Protein AF-A0A3Q8SPY2-F1 (afdb_monomer)

InterPro domains:
  IPR044929 DNA/RNA non-specific endonuclease superfamily [G3DSA:3.40.570.10] (6-233)

Mean predicted aligned error: 10.59 Å

Organism: Lactobacillus helveticus (NCBI:txid1587)

Radius of gyration: 17.64 Å; Cα contacts (8 Å, |Δi|>4): 405; chains: 1; bounding box: 48×48×49 Å

Nearest PDB structures (foldseek):
  2xgr-assembly1_A  TM=5.195E-01  e=1.404E-02  Streptococcus pyogenes serotype M1
  2xh3-assembly2_B  TM=5.488E-01  e=2.689E-02  Streptococcus pyogenes serotype M1
  5fgw-assembly4_D  TM=4.042E-01  e=4.063E-03  Streptococcus pyogenes

Solvent-accessible surface area (backbone atoms only — not comparable to full-atom values): 13802 Å² total; per-residue (Å²): 134,83,76,54,73,68,56,52,23,62,75,36,72,50,94,57,71,89,40,26,70,79,59,73,80,52,47,73,44,77,36,78,63,36,62,29,31,40,49,55,74,94,59,85,86,64,86,72,83,78,70,84,54,51,47,31,33,37,29,32,41,52,78,92,55,72,86,50,70,80,82,85,69,88,54,94,81,63,45,33,85,25,49,53,58,52,51,59,51,56,50,21,59,39,34,78,66,33,78,98,44,63,95,51,68,90,47,71,69,77,60,67,70,56,52,41,51,48,58,71,42,85,86,58,102,61,91,62,33,58,47,80,23,21,54,52,27,44,28,62,42,58,77,60,79,101,44,39,39,55,13,51,44,40,59,51,48,47,55,47,49,55,31,57,72,44,48,83,63,84,55,73,55,30,34,42,37,37,22,27,54,38,51,38,76,87,46,100,49,58,43,22,40,37,42,36,36,36,76,43,54,61,82,86,57,62,85,77,66,89,58,73,91,80,65,96,69,101,65,93,59,80,62,45,44,36,36,37,34,44,43,80,134

Foldseek 3Di:
DQDDPVVVCVLLVHDDPVQQPVPVVFRWDADQQASWTFTDDPDPPDPPCPFDQWWKAKFAQQPPFDAFDDDDDDDPPQWDFAFLQDRRRLSRGQGTDDPVVPVCPPPRDDDPVVCCVARPNDPDPDRHRTDIFGCQQRDQWDDDDSHIHGHDVQVVVQQSVVNNVCNPVPFQKIKTKMKHFGDRNVDPDGSWIWIFIAIDGDVVPPSPPPPPVDDDDDGDDPGGTITRTRDDD

Secondary structure (DSSP, 8-state):
-PPPHHHHHHHHT-S-GGG-TTGGGSEEEEETTTTEEEEE-SSTT------SSEEEEEE---TT-----------SSSEEEEESS-HHHHTTEEEE--GGGGGGTT-S---HHHHIIIII---SSS--SEEEEEHHHHSS--EETTEE---HHHHHHHHHHHHHHTTTTT---EEEEEEEEEE-TTSS-EEEEEEEEEEES-TTS-TT----TT-------SSEEEEEE----

pLDDT: mean 71.66, std 16.61, range [33.72, 93.75]

Structure (mmCIF, N/CA/C/O backbone):
data_AF-A0A3Q8SPY2-F1
#
_entry.id   AF-A0A3Q8SPY2-F1
#
loop_
_atom_site.group_PDB
_atom_site.id
_atom_site.type_symbol
_atom_site.label_atom_id
_atom_site.label_alt_id
_atom_site.label_comp_id
_atom_site.label_asym_id
_atom_site.label_entity_id
_atom_site.label_seq_id
_atom_site.pdbx_PDB_ins_code
_atom_site.Cartn_x
_atom_site.Cartn_y
_atom_site.Cartn_z
_atom_site.occupancy
_atom_site.B_iso_or_equiv
_atom_site.auth_seq_id
_atom_site.auth_comp_id
_atom_site.auth_asym_id
_atom_site.auth_atom_id
_atom_site.pdbx_PDB_model_num
ATOM 1 N N . MET A 1 1 ? -4.325 14.260 -19.915 1.00 45.62 1 MET A N 1
ATOM 2 C CA . MET A 1 1 ? -3.763 13.398 -20.972 1.00 45.62 1 MET A CA 1
ATOM 3 C C . MET A 1 1 ? -3.565 12.010 -20.383 1.00 45.62 1 MET A C 1
ATOM 5 O O . MET A 1 1 ? -3.170 11.923 -19.225 1.00 45.62 1 MET A O 1
ATOM 9 N N . SER A 1 2 ? -3.949 10.958 -21.104 1.00 62.38 2 SER A N 1
ATOM 10 C CA . SER A 1 2 ? -3.601 9.573 -20.764 1.00 62.38 2 SER A CA 1
ATOM 11 C C . SER A 1 2 ? -2.148 9.325 -21.159 1.00 62.38 2 SER A C 1
ATOM 13 O O . SER A 1 2 ? -1.745 9.772 -22.228 1.00 62.38 2 SER A O 1
ATOM 15 N N . LEU A 1 3 ? -1.378 8.651 -20.307 1.00 70.38 3 LEU A N 1
ATOM 16 C CA . LEU A 1 3 ? 0.003 8.276 -20.621 1.00 70.38 3 LEU A CA 1
ATOM 17 C C . LEU A 1 3 ? 0.019 7.254 -21.756 1.00 70.38 3 LEU A C 1
ATOM 19 O O . LEU A 1 3 ? -0.870 6.401 -21.834 1.00 70.38 3 LEU A O 1
ATOM 23 N N . SER A 1 4 ? 1.045 7.320 -22.592 1.00 82.31 4 SER A N 1
ATOM 24 C CA . SER A 1 4 ? 1.396 6.235 -23.501 1.00 82.31 4 SER A CA 1
ATOM 25 C C . SER A 1 4 ? 1.863 5.003 -22.718 1.00 82.31 4 SER A C 1
ATOM 27 O O . SER A 1 4 ? 2.327 5.098 -21.580 1.00 82.31 4 SER A O 1
ATOM 29 N N . GLU A 1 5 ? 1.775 3.821 -23.330 1.00 81.06 5 GLU A N 1
ATOM 30 C CA . GLU A 1 5 ? 2.278 2.588 -22.712 1.00 81.06 5 GLU A CA 1
ATOM 31 C C . GLU A 1 5 ? 3.789 2.661 -22.427 1.00 81.06 5 GLU A C 1
ATOM 33 O O . GLU A 1 5 ? 4.247 2.137 -21.414 1.00 81.06 5 GLU A O 1
ATOM 38 N N . ALA A 1 6 ? 4.554 3.348 -23.284 1.00 84.62 6 ALA A N 1
ATOM 39 C CA . ALA A 1 6 ? 5.987 3.562 -23.096 1.00 84.62 6 ALA A CA 1
ATOM 40 C C . ALA A 1 6 ? 6.282 4.381 -21.829 1.00 84.62 6 ALA A C 1
ATOM 42 O O . ALA A 1 6 ? 7.111 3.975 -21.019 1.00 84.62 6 ALA A O 1
ATOM 43 N N . GLU A 1 7 ? 5.544 5.473 -21.605 1.00 85.19 7 GLU A N 1
ATOM 44 C CA . GLU A 1 7 ? 5.679 6.275 -20.383 1.00 85.19 7 GLU A CA 1
ATOM 45 C C . GLU A 1 7 ? 5.282 5.471 -19.139 1.00 85.19 7 GLU A C 1
ATOM 47 O O . GLU A 1 7 ? 5.946 5.548 -18.111 1.00 85.19 7 GLU A O 1
ATOM 52 N N . VAL A 1 8 ? 4.222 4.658 -19.208 1.00 84.69 8 VAL A N 1
ATOM 53 C CA . VAL A 1 8 ? 3.825 3.800 -18.077 1.00 84.69 8 VAL A CA 1
ATOM 54 C C . VAL A 1 8 ? 4.935 2.810 -17.723 1.00 84.69 8 VAL A C 1
ATOM 56 O O . VAL A 1 8 ? 5.254 2.665 -16.543 1.00 84.69 8 VAL A O 1
ATOM 59 N N . LYS A 1 9 ? 5.539 2.166 -18.727 1.00 88.00 9 LYS A N 1
ATOM 60 C CA . LYS A 1 9 ? 6.652 1.224 -18.551 1.00 88.00 9 LYS A CA 1
ATOM 61 C C . LYS A 1 9 ? 7.856 1.881 -17.884 1.00 88.00 9 LYS A C 1
ATOM 63 O O . LYS A 1 9 ? 8.331 1.384 -16.865 1.00 88.00 9 LYS A O 1
ATOM 68 N N . GLU A 1 10 ? 8.270 3.039 -18.396 1.00 89.06 10 GLU A N 1
ATOM 69 C CA . GLU A 1 10 ? 9.378 3.822 -17.843 1.00 89.06 10 GLU A CA 1
ATOM 70 C C . GLU A 1 10 ? 9.127 4.178 -16.371 1.00 89.06 10 GLU A C 1
ATOM 72 O O . GLU A 1 10 ? 9.938 3.867 -15.501 1.00 89.06 10 GLU A O 1
ATOM 77 N N . LYS A 1 11 ? 7.962 4.762 -16.062 1.00 90.12 11 LYS A N 1
ATOM 78 C CA . LYS A 1 11 ? 7.617 5.188 -14.696 1.00 90.12 11 LYS A CA 1
ATOM 79 C C . LYS A 1 11 ? 7.430 4.024 -13.715 1.00 90.12 11 LYS A C 1
ATOM 81 O O . LYS A 1 11 ? 7.452 4.249 -12.504 1.0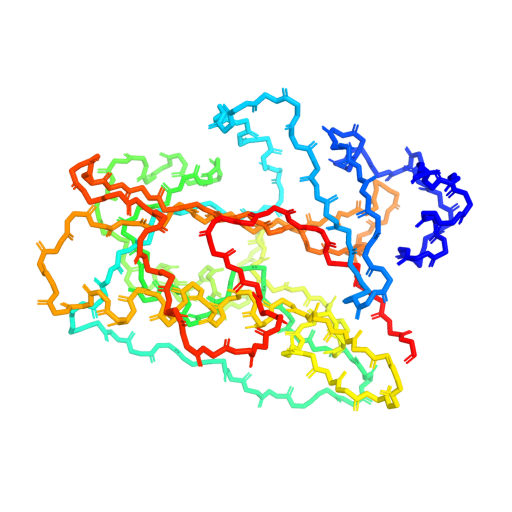0 90.12 11 LYS A O 1
ATOM 86 N N . MET A 1 12 ? 7.192 2.808 -14.207 1.00 88.62 12 MET A N 1
ATOM 87 C CA . MET A 1 12 ? 7.086 1.591 -13.396 1.00 88.62 12 MET A CA 1
ATOM 88 C C . MET A 1 12 ? 8.401 0.811 -13.294 1.00 88.62 12 MET A C 1
ATOM 90 O O . MET A 1 12 ? 8.483 -0.075 -12.447 1.00 88.62 12 MET A O 1
ATOM 94 N N . GLY A 1 13 ? 9.407 1.129 -14.116 1.00 86.88 13 GLY A N 1
ATOM 95 C CA . GLY A 1 13 ? 10.659 0.373 -14.185 1.00 86.88 13 GLY A CA 1
ATOM 96 C C . GLY A 1 13 ? 10.464 -1.049 -14.717 1.00 86.88 13 GLY A C 1
ATOM 97 O O . GLY A 1 13 ? 11.024 -1.987 -14.160 1.00 86.88 13 GLY A O 1
ATOM 98 N N . ILE A 1 14 ? 9.625 -1.212 -15.744 1.00 85.50 14 ILE A N 1
ATOM 99 C CA . ILE A 1 14 ? 9.273 -2.512 -16.337 1.00 85.50 14 ILE A CA 1
ATOM 100 C C . ILE A 1 14 ? 9.475 -2.498 -17.851 1.00 85.50 14 ILE A C 1
ATOM 102 O O . ILE A 1 14 ? 9.273 -1.474 -18.501 1.00 85.50 14 ILE A O 1
ATOM 106 N N . ASP A 1 15 ? 9.728 -3.671 -18.426 1.00 82.88 15 ASP A N 1
ATOM 107 C CA . ASP A 1 15 ? 9.852 -3.815 -19.881 1.00 82.88 15 ASP A CA 1
ATOM 108 C C . ASP A 1 15 ? 8.503 -4.120 -20.555 1.00 82.88 15 ASP A C 1
ATOM 110 O O . ASP A 1 15 ? 8.215 -3.662 -21.667 1.00 82.88 15 ASP A O 1
ATOM 114 N N . THR A 1 16 ? 7.621 -4.864 -19.871 1.00 82.38 16 THR A N 1
ATOM 115 C CA . THR A 1 16 ? 6.408 -5.423 -20.490 1.00 82.38 16 THR A CA 1
ATOM 116 C C . THR A 1 16 ? 5.156 -5.265 -19.619 1.00 82.38 16 THR A C 1
ATOM 118 O O . THR A 1 16 ? 4.824 -6.122 -18.808 1.00 82.38 16 THR A O 1
ATOM 121 N N . PHE A 1 17 ? 4.369 -4.207 -19.854 1.00 80.69 17 PHE A N 1
ATOM 122 C CA . PHE A 1 17 ? 3.095 -3.979 -19.148 1.00 80.69 17 PHE A CA 1
ATOM 123 C C . PHE A 1 17 ? 2.037 -5.065 -19.423 1.00 80.69 17 PHE A C 1
ATOM 125 O O . PHE A 1 17 ? 1.158 -5.324 -18.597 1.00 80.69 17 PHE A O 1
ATOM 132 N N . SER A 1 18 ? 2.116 -5.753 -20.569 1.00 78.38 18 SER A N 1
ATOM 133 C CA . SER A 1 18 ? 1.202 -6.854 -20.882 1.00 78.38 18 SER A CA 1
ATOM 134 C C . SER A 1 18 ? 1.353 -8.057 -19.937 1.00 78.38 18 SER A C 1
ATOM 136 O O . SER A 1 18 ? 0.417 -8.851 -19.865 1.00 78.38 18 SER A O 1
ATOM 138 N N . GLN A 1 19 ? 2.446 -8.146 -19.174 1.00 79.06 19 GLN A N 1
ATOM 139 C CA . GLN A 1 19 ? 2.706 -9.178 -18.164 1.00 79.06 19 GLN A CA 1
ATOM 140 C C . GLN A 1 19 ? 2.314 -8.733 -16.744 1.00 79.06 19 GLN A C 1
ATOM 142 O O . GLN A 1 19 ? 2.815 -9.272 -15.768 1.00 79.06 19 GLN A O 1
ATOM 147 N N . ILE A 1 20 ? 1.458 -7.716 -16.598 1.00 82.31 20 ILE A N 1
ATOM 148 C CA . ILE A 1 20 ? 0.970 -7.266 -15.285 1.00 82.31 20 ILE A CA 1
ATOM 149 C C . ILE A 1 20 ? -0.551 -7.349 -15.257 1.00 82.31 20 ILE A C 1
ATOM 151 O O . ILE A 1 20 ? -1.269 -6.341 -15.254 1.00 82.31 20 ILE A O 1
ATOM 155 N N . SER A 1 21 ? -1.062 -8.578 -15.275 1.00 79.31 21 SER A N 1
ATOM 156 C CA . SER A 1 21 ? -2.497 -8.873 -15.254 1.00 79.31 21 SER A CA 1
ATOM 157 C C . SER A 1 21 ? -3.248 -8.149 -14.123 1.00 79.31 21 SER A C 1
ATOM 159 O O . SER A 1 21 ? -4.356 -7.645 -14.340 1.00 79.31 21 SER A O 1
ATOM 161 N N . GLN A 1 22 ? -2.622 -8.004 -12.948 1.00 79.81 22 GLN A N 1
ATOM 162 C CA . GLN A 1 22 ? -3.191 -7.320 -11.783 1.00 79.81 22 GLN A CA 1
ATOM 163 C C . GLN A 1 22 ? -3.508 -5.837 -12.055 1.00 79.81 22 GLN A C 1
ATOM 165 O O . GLN A 1 22 ? -4.564 -5.357 -11.637 1.00 79.81 22 GLN A O 1
ATOM 170 N N . LEU A 1 23 ? -2.650 -5.108 -12.786 1.00 78.62 23 LEU A N 1
ATOM 171 C CA . LEU A 1 23 ? -2.825 -3.666 -13.019 1.00 78.62 23 LEU A CA 1
ATOM 172 C C . LEU A 1 23 ? -3.762 -3.329 -14.176 1.00 78.62 23 LEU A C 1
ATOM 174 O O . LEU A 1 23 ? -4.368 -2.258 -14.165 1.00 78.62 23 LEU A O 1
ATOM 178 N N . LYS A 1 24 ? -3.957 -4.246 -15.130 1.00 78.06 24 LYS A N 1
ATOM 179 C CA . LYS A 1 24 ? -4.890 -4.055 -16.260 1.00 78.06 24 LYS A CA 1
ATOM 180 C C . LYS A 1 24 ? -6.343 -3.848 -15.823 1.00 78.06 24 LYS A C 1
ATOM 182 O O . LYS A 1 24 ? -7.163 -3.375 -16.603 1.00 78.06 24 LYS A O 1
ATOM 187 N N . LYS A 1 25 ? -6.665 -4.196 -14.575 1.00 76.94 25 LYS A N 1
ATOM 188 C CA . LYS A 1 25 ? -7.983 -4.003 -13.958 1.00 76.94 25 LYS A CA 1
ATOM 189 C C . LYS A 1 25 ? -8.260 -2.537 -13.594 1.00 76.94 25 LYS A C 1
ATOM 191 O O . LYS A 1 25 ? -9.399 -2.208 -13.271 1.00 76.94 25 LYS A O 1
ATOM 196 N N . TYR A 1 26 ? -7.242 -1.676 -13.613 1.00 77.69 26 TYR A N 1
ATOM 197 C CA . TYR A 1 26 ? -7.310 -0.306 -13.117 1.00 77.69 26 TYR A CA 1
ATOM 198 C C . TYR A 1 26 ? -7.061 0.720 -14.222 1.00 77.69 26 TYR A C 1
ATOM 200 O O . TYR A 1 26 ? -6.219 0.534 -15.097 1.00 77.69 26 TYR A O 1
ATOM 208 N N . HIS A 1 27 ? -7.742 1.864 -14.132 1.00 79.81 27 HIS A N 1
ATOM 209 C CA . HIS A 1 27 ? -7.384 3.038 -14.923 1.00 79.81 27 HIS A CA 1
ATOM 210 C C . HIS A 1 27 ? -6.326 3.849 -14.178 1.00 79.81 27 HIS A C 1
ATOM 212 O O . HIS A 1 27 ? -6.596 4.416 -13.117 1.00 79.81 27 HIS A O 1
ATOM 218 N N . LEU A 1 28 ? -5.122 3.911 -14.741 1.00 82.50 28 LEU A N 1
ATOM 219 C CA . LEU A 1 28 ? -3.973 4.556 -14.118 1.00 82.50 28 LEU A CA 1
ATOM 220 C C . LEU A 1 28 ? -3.766 5.973 -14.660 1.00 82.50 28 LEU A C 1
ATOM 222 O O . LEU A 1 28 ? -3.848 6.222 -15.861 1.00 82.50 28 LEU A O 1
ATOM 226 N N . SER A 1 29 ? -3.448 6.907 -13.767 1.00 85.19 29 SER A N 1
ATOM 227 C CA . SER A 1 29 ? -2.920 8.225 -14.132 1.00 85.19 29 SER A CA 1
ATOM 228 C C . SER A 1 29 ? -1.726 8.566 -13.256 1.00 85.19 29 SER A C 1
ATOM 230 O O . SER A 1 29 ? -1.834 8.489 -12.036 1.00 85.19 29 SER A O 1
ATOM 232 N N . TYR A 1 30 ? -0.605 8.953 -13.854 1.00 87.62 30 TYR A N 1
ATOM 233 C CA . TYR A 1 30 ? 0.613 9.255 -13.107 1.00 87.62 30 TYR A CA 1
ATOM 234 C C . TYR A 1 30 ? 0.584 10.671 -12.534 1.00 87.62 30 TYR A C 1
ATOM 236 O O . TYR A 1 30 ? 0.138 11.624 -13.173 1.00 87.62 30 TYR A O 1
ATOM 244 N N . ASN A 1 31 ? 1.061 10.797 -11.302 1.00 86.50 31 ASN A N 1
ATOM 245 C CA . ASN A 1 31 ? 1.252 12.055 -10.612 1.00 86.50 31 ASN A CA 1
ATOM 246 C C . ASN A 1 31 ? 2.749 12.374 -10.587 1.00 86.50 31 ASN A C 1
ATOM 248 O O . ASN A 1 31 ? 3.468 11.888 -9.718 1.00 86.50 31 ASN A O 1
ATOM 252 N N . GLU A 1 32 ? 3.198 13.223 -11.512 1.00 85.12 32 GLU A N 1
ATOM 253 C CA . GLU A 1 32 ? 4.608 13.635 -11.627 1.00 85.12 32 GLU A CA 1
ATOM 254 C C . GLU A 1 32 ? 5.156 14.258 -10.340 1.00 85.12 32 GLU A C 1
ATOM 256 O O . GLU A 1 32 ? 6.310 14.045 -9.977 1.00 85.12 32 GLU A O 1
ATOM 261 N N . LYS A 1 33 ? 4.317 15.004 -9.611 1.00 82.00 33 LYS A N 1
ATOM 262 C CA . LYS A 1 33 ? 4.731 15.668 -8.374 1.00 82.00 33 LYS A CA 1
ATOM 263 C C . LYS A 1 33 ? 5.060 14.676 -7.262 1.00 82.00 33 LYS A C 1
ATOM 265 O O . LYS A 1 33 ? 5.894 15.005 -6.433 1.00 82.00 33 LYS A O 1
ATOM 270 N N . TYR A 1 34 ? 4.370 13.539 -7.198 1.00 83.69 34 TYR A N 1
ATOM 271 C CA . TYR A 1 34 ? 4.517 12.553 -6.120 1.00 83.69 34 TYR A CA 1
ATOM 272 C C . TYR A 1 34 ? 5.124 11.227 -6.575 1.00 83.69 34 TYR A C 1
ATOM 274 O O . TYR A 1 34 ? 5.338 10.349 -5.738 1.00 83.69 34 TYR A O 1
ATOM 282 N N . ARG A 1 35 ? 5.408 11.102 -7.875 1.00 87.50 35 ARG A N 1
ATOM 283 C CA . ARG A 1 35 ? 6.006 9.940 -8.534 1.00 87.50 35 ARG A CA 1
ATOM 284 C C . ARG A 1 35 ? 5.276 8.628 -8.249 1.00 87.50 35 ARG A C 1
ATOM 286 O O . ARG A 1 35 ? 5.871 7.621 -7.882 1.00 87.50 35 ARG A O 1
ATOM 293 N N . LEU A 1 36 ? 3.957 8.659 -8.395 1.00 90.44 36 LEU A N 1
ATOM 294 C CA . LEU A 1 36 ? 3.082 7.510 -8.170 1.00 90.44 36 LEU A CA 1
ATOM 295 C C . LEU A 1 36 ? 1.909 7.525 -9.141 1.00 90.44 36 LEU A C 1
ATOM 297 O O . LEU A 1 36 ? 1.604 8.552 -9.749 1.00 90.44 36 LEU A O 1
ATOM 301 N N . PHE A 1 37 ? 1.208 6.404 -9.247 1.00 90.19 37 PHE A N 1
ATOM 302 C CA . PHE A 1 37 ? -0.008 6.301 -10.039 1.00 90.19 37 PHE A CA 1
ATOM 303 C C . PHE A 1 37 ? -1.236 6.468 -9.146 1.00 90.19 37 PHE A C 1
ATOM 305 O O . PHE A 1 37 ? -1.388 5.805 -8.123 1.00 90.19 37 PHE A O 1
ATOM 312 N N . LEU A 1 38 ? -2.142 7.352 -9.546 1.00 87.56 38 LEU A N 1
ATOM 313 C CA . LEU A 1 38 ? -3.503 7.406 -9.031 1.00 87.56 38 LEU A CA 1
ATOM 314 C C . LEU A 1 38 ? -4.346 6.385 -9.793 1.00 87.56 38 LEU A C 1
ATOM 316 O O . LEU A 1 38 ? -4.293 6.339 -11.026 1.00 87.56 38 LEU A O 1
ATOM 320 N N . ILE A 1 39 ? -5.139 5.606 -9.064 1.00 84.50 39 ILE A N 1
ATOM 321 C CA . ILE A 1 39 ? -6.091 4.663 -9.645 1.00 84.50 39 ILE A CA 1
ATOM 322 C C . ILE A 1 39 ? -7.462 5.335 -9.685 1.00 84.50 39 ILE A C 1
ATOM 324 O O . ILE A 1 39 ? -8.022 5.700 -8.651 1.00 84.50 39 ILE A O 1
ATOM 328 N N . LYS A 1 40 ? -7.997 5.519 -10.893 1.00 74.38 40 LYS A N 1
ATOM 329 C CA . LYS A 1 40 ? -9.336 6.070 -11.113 1.00 74.38 40 LYS A CA 1
ATOM 330 C C . LYS A 1 40 ? -10.342 4.928 -11.189 1.00 74.38 40 LYS A C 1
ATOM 332 O O . LYS A 1 40 ? -10.303 4.117 -12.110 1.00 74.38 40 LYS A O 1
ATOM 337 N N . GLU A 1 41 ? -11.259 4.873 -10.234 1.00 66.50 41 GLU A N 1
ATOM 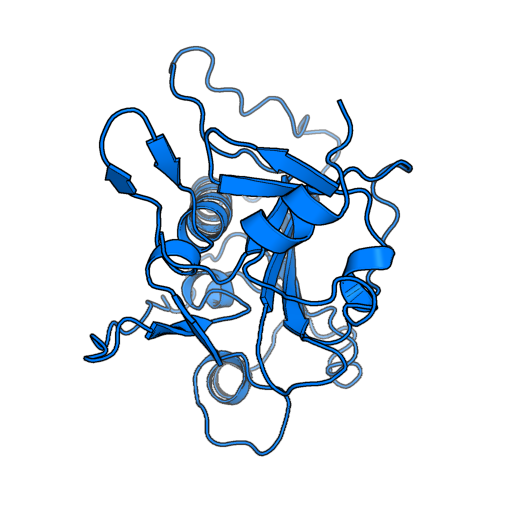338 C CA . GLU A 1 41 ? -12.404 3.967 -10.303 1.00 66.50 41 GLU A CA 1
ATOM 339 C C . GLU A 1 41 ? -13.574 4.681 -10.989 1.00 66.50 41 GLU A C 1
ATOM 341 O O . GLU A 1 41 ? -14.047 5.707 -10.505 1.00 66.50 41 GLU A O 1
ATOM 346 N N . ASN A 1 42 ? -14.063 4.134 -12.108 1.00 52.66 42 ASN A N 1
ATOM 347 C CA . ASN A 1 42 ? -15.225 4.678 -12.830 1.00 52.66 42 ASN A CA 1
ATOM 348 C C . ASN A 1 42 ? -16.570 4.377 -12.137 1.00 52.66 42 ASN A C 1
ATOM 350 O O . ASN A 1 42 ? -17.614 4.835 -12.591 1.00 52.66 42 ASN A O 1
ATOM 354 N N . SER A 1 43 ? -16.579 3.624 -11.034 1.00 43.44 43 SER A N 1
ATOM 355 C CA . SER A 1 43 ? -17.802 3.292 -10.303 1.00 43.44 43 SER A CA 1
ATOM 356 C C . SER A 1 43 ? -17.580 3.394 -8.801 1.00 43.44 43 SER A C 1
ATOM 358 O O . SER A 1 43 ? -16.750 2.670 -8.259 1.00 43.44 43 SER A O 1
ATOM 360 N N . HIS A 1 44 ? -18.354 4.266 -8.153 1.00 42.38 44 HIS A N 1
ATOM 361 C CA . HIS A 1 44 ? -18.452 4.470 -6.707 1.00 42.38 44 HIS A CA 1
ATOM 362 C C . HIS A 1 44 ? -18.153 3.218 -5.878 1.00 42.38 44 HIS A C 1
ATOM 364 O O . HIS A 1 44 ? -19.064 2.423 -5.681 1.00 42.38 44 HIS A O 1
ATOM 370 N N . TRP A 1 45 ? -16.920 3.071 -5.380 1.00 49.38 45 TRP A N 1
ATOM 371 C CA . TRP A 1 45 ? -16.525 2.335 -4.166 1.00 49.38 45 TRP A CA 1
ATOM 372 C C . TRP A 1 45 ? -17.258 1.004 -3.879 1.00 49.38 45 TRP A C 1
ATOM 374 O O . TRP A 1 45 ? -17.430 0.614 -2.719 1.00 49.38 45 TRP A O 1
ATOM 384 N N . LYS A 1 46 ? -17.723 0.298 -4.916 1.00 43.06 46 LYS A N 1
ATOM 385 C CA . LYS A 1 46 ? -18.380 -1.000 -4.806 1.00 43.06 46 LYS A CA 1
ATOM 386 C C . LYS A 1 46 ? -17.244 -1.987 -4.650 1.00 43.06 46 LYS A C 1
ATOM 388 O O . LYS A 1 46 ? -16.531 -2.217 -5.616 1.00 43.06 46 LYS A O 1
ATOM 393 N N . ASN A 1 47 ? -17.066 -2.480 -3.421 1.00 44.12 47 ASN A N 1
ATOM 394 C CA . ASN A 1 47 ? -16.133 -3.535 -3.010 1.00 44.12 47 ASN A CA 1
ATOM 395 C C . ASN A 1 47 ? -15.818 -4.519 -4.155 1.00 44.12 47 ASN A C 1
ATOM 397 O O . ASN A 1 47 ? -16.453 -5.562 -4.281 1.00 44.12 47 ASN A O 1
ATOM 401 N N . ASN A 1 48 ? -14.808 -4.197 -4.954 1.00 43.09 48 ASN A N 1
ATOM 402 C CA . ASN A 1 48 ? -14.216 -5.083 -5.940 1.00 43.09 48 ASN A CA 1
ATOM 403 C C . ASN A 1 48 ? -12.871 -5.509 -5.366 1.00 43.09 48 ASN A C 1
ATOM 405 O O . ASN A 1 48 ? -11.831 -5.237 -5.961 1.00 43.09 48 ASN A O 1
ATOM 409 N N . SER A 1 49 ? -12.885 -6.134 -4.182 1.00 50.75 49 SER A N 1
ATOM 410 C CA . SER A 1 49 ? -11.690 -6.714 -3.566 1.00 50.75 49 SER A CA 1
ATOM 411 C C . SER A 1 49 ? -11.238 -7.919 -4.400 1.00 50.75 49 SER A C 1
ATOM 413 O O . SER A 1 49 ? -11.384 -9.068 -3.996 1.00 50.75 49 SER A O 1
ATOM 415 N N . ARG A 1 50 ? -10.721 -7.654 -5.602 1.00 60.59 50 ARG A N 1
ATOM 416 C CA . ARG A 1 50 ? -9.977 -8.589 -6.450 1.00 60.59 50 ARG A CA 1
ATOM 417 C C . ARG A 1 50 ? -8.505 -8.577 -6.034 1.00 60.59 50 ARG A C 1
ATOM 419 O O . ARG A 1 50 ? -7.635 -8.545 -6.896 1.00 60.59 50 ARG A O 1
ATOM 426 N N . ILE A 1 51 ? -8.262 -8.505 -4.724 1.00 70.56 51 ILE A N 1
ATOM 427 C CA . ILE A 1 51 ? -6.921 -8.589 -4.156 1.00 70.56 51 ILE A CA 1
ATOM 428 C C . ILE A 1 51 ? -6.493 -10.034 -4.306 1.00 70.56 51 ILE A C 1
ATOM 430 O O . ILE A 1 51 ? -7.148 -10.924 -3.761 1.00 70.56 51 ILE A O 1
ATOM 434 N N . GLU A 1 52 ? -5.406 -10.242 -5.029 1.00 71.38 52 GLU A N 1
ATOM 435 C CA . GLU A 1 52 ? -4.826 -11.570 -5.206 1.00 71.38 52 GLU A CA 1
ATOM 436 C C . GLU A 1 52 ? -3.707 -11.782 -4.189 1.00 71.38 52 GLU A C 1
ATOM 438 O O . GLU A 1 52 ? -3.733 -12.751 -3.440 1.00 71.38 52 GLU A O 1
ATOM 443 N N . ASN A 1 53 ? -2.795 -10.811 -4.078 1.00 75.69 53 ASN A N 1
ATOM 444 C CA . ASN A 1 53 ? -1.588 -10.913 -3.259 1.00 75.69 53 ASN A CA 1
ATOM 445 C C . ASN A 1 53 ? -1.491 -9.742 -2.271 1.00 75.69 53 ASN A C 1
ATOM 447 O O . ASN A 1 53 ? -0.649 -8.848 -2.398 1.00 75.69 53 ASN A O 1
ATOM 451 N N . GLY A 1 54 ? -2.385 -9.697 -1.283 1.00 79.38 54 GLY A N 1
ATOM 452 C CA . GLY A 1 54 ? -2.466 -8.548 -0.383 1.00 79.38 54 GLY A CA 1
ATOM 453 C C . GLY A 1 54 ? -3.235 -8.780 0.905 1.00 79.38 54 GLY A C 1
ATOM 454 O O . GLY A 1 54 ? -3.634 -9.888 1.231 1.00 79.38 54 GLY A O 1
ATOM 455 N N . PHE A 1 55 ? -3.457 -7.702 1.647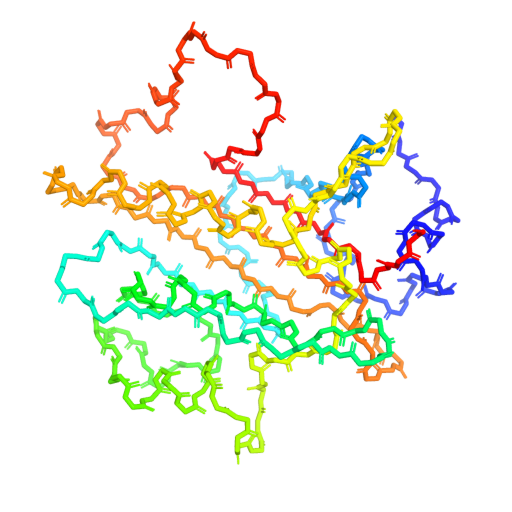 1.00 81.19 55 PHE A N 1
ATOM 456 C CA . PHE A 1 55 ? -4.228 -7.672 2.878 1.00 81.19 55 PHE A CA 1
ATOM 457 C C . PHE A 1 55 ? -5.365 -6.661 2.775 1.00 81.19 55 PHE A C 1
ATOM 459 O O . PHE A 1 55 ? -5.149 -5.535 2.338 1.00 81.19 55 PHE A O 1
ATOM 466 N N . ALA A 1 56 ? -6.551 -7.032 3.251 1.00 84.38 56 ALA A N 1
ATOM 467 C CA . ALA A 1 56 ? -7.674 -6.128 3.461 1.00 84.38 56 ALA A CA 1
ATOM 468 C C . ALA A 1 56 ? -8.155 -6.209 4.910 1.00 84.38 56 ALA A C 1
ATOM 470 O O . ALA A 1 56 ? -8.286 -7.301 5.476 1.00 84.38 56 ALA A O 1
ATOM 471 N N . ALA A 1 57 ? -8.449 -5.061 5.514 1.00 85.69 57 ALA A N 1
ATOM 472 C CA . ALA A 1 57 ? -8.883 -4.982 6.900 1.00 85.69 57 ALA A CA 1
ATOM 473 C C . ALA A 1 57 ? -9.784 -3.772 7.167 1.00 85.69 57 ALA A C 1
ATOM 475 O O . ALA A 1 57 ? -9.599 -2.699 6.599 1.00 85.69 57 ALA A O 1
ATOM 476 N N . TYR A 1 58 ? -10.707 -3.926 8.115 1.00 86.12 58 TYR A N 1
ATOM 477 C CA . TYR A 1 58 ? -11.278 -2.792 8.832 1.00 86.12 58 TYR A CA 1
ATOM 478 C C . TYR A 1 58 ? -10.397 -2.447 10.025 1.00 86.12 58 TYR A C 1
ATOM 480 O O . TYR A 1 58 ? -10.108 -3.297 10.878 1.00 86.12 58 TYR A O 1
ATOM 488 N N . LEU A 1 59 ? -10.020 -1.181 10.108 1.00 88.06 59 LEU A N 1
ATOM 489 C CA . LEU A 1 59 ? -9.187 -0.613 11.150 1.00 88.06 59 LEU A CA 1
ATOM 490 C C . LEU A 1 59 ? -10.037 0.262 12.067 1.00 88.06 59 LEU A C 1
ATOM 492 O O . LEU A 1 59 ? -10.818 1.076 11.581 1.00 88.06 59 LEU A O 1
ATOM 496 N N . LYS A 1 60 ? -9.874 0.103 13.380 1.00 87.12 60 LYS A N 1
ATOM 497 C CA . LYS A 1 60 ? -10.525 0.916 14.414 1.00 87.12 60 LYS A CA 1
ATOM 498 C C . LYS A 1 60 ? -9.484 1.623 15.285 1.00 87.12 60 LYS A C 1
ATOM 500 O O . LYS A 1 60 ? -8.369 1.108 15.436 1.00 87.12 60 LYS A O 1
ATOM 505 N N . PRO A 1 61 ? -9.836 2.770 15.889 1.00 84.44 61 PRO A N 1
ATOM 506 C CA . PRO A 1 61 ? -9.019 3.377 16.932 1.00 84.44 61 PRO A CA 1
ATOM 507 C C . PRO A 1 61 ? -8.661 2.346 18.016 1.00 84.44 61 PRO A C 1
ATOM 509 O O . PRO A 1 61 ? -9.503 1.561 18.458 1.00 84.44 61 PRO A O 1
ATOM 512 N N . ALA A 1 62 ? -7.381 2.274 18.380 1.00 73.31 62 ALA A N 1
ATOM 513 C CA . ALA A 1 62 ? -6.830 1.187 19.182 1.00 73.31 62 ALA A CA 1
ATOM 514 C C . ALA A 1 62 ? -6.687 1.608 20.651 1.00 73.31 62 ALA A C 1
ATOM 516 O O . ALA A 1 62 ? -5.589 1.901 21.113 1.00 73.31 62 ALA A O 1
ATOM 517 N N . ILE A 1 63 ? -7.786 1.609 21.409 1.00 66.69 63 ILE A N 1
ATOM 518 C CA . ILE A 1 63 ? -7.741 1.938 22.843 1.00 66.69 63 ILE A CA 1
ATOM 519 C C . ILE A 1 63 ? -6.983 0.829 23.596 1.00 66.69 63 ILE A C 1
ATOM 521 O O . ILE A 1 63 ? -7.410 -0.326 23.602 1.00 66.69 63 ILE A O 1
ATOM 525 N N . GLY A 1 64 ? -5.843 1.170 24.206 1.00 59.53 64 GLY A N 1
ATOM 526 C CA . GLY A 1 64 ? -5.096 0.281 25.110 1.00 59.53 64 GLY A CA 1
ATOM 527 C C . GLY A 1 64 ? -4.418 -0.939 24.466 1.00 59.53 64 GLY A C 1
ATOM 528 O O . GLY A 1 64 ? -4.137 -1.907 25.167 1.00 59.53 64 GLY A O 1
ATOM 529 N N . ARG A 1 65 ? -4.169 -0.942 23.147 1.00 62.84 65 ARG A N 1
ATOM 530 C CA . ARG A 1 65 ? -3.520 -2.073 22.450 1.00 62.84 65 ARG A CA 1
ATOM 531 C C . ARG A 1 65 ? -1.992 -1.941 22.386 1.00 62.84 65 ARG A C 1
ATOM 533 O O . ARG A 1 65 ? -1.439 -0.848 22.500 1.00 62.84 65 ARG A O 1
ATOM 540 N N . ASN A 1 66 ? -1.317 -3.070 22.154 1.00 61.62 66 ASN A N 1
ATOM 541 C CA . ASN A 1 66 ? 0.134 -3.138 21.965 1.00 61.62 66 ASN A CA 1
ATOM 542 C C . ASN A 1 66 ? 0.591 -2.245 20.805 1.00 61.62 66 ASN A C 1
ATOM 544 O O . ASN A 1 66 ? 0.050 -2.322 19.701 1.00 61.62 66 ASN A O 1
ATOM 548 N N . LYS A 1 67 ? 1.622 -1.430 21.055 1.00 65.69 67 LYS A N 1
ATOM 549 C CA . LYS A 1 67 ? 2.213 -0.551 20.043 1.00 65.69 67 LYS A CA 1
ATOM 550 C C . LYS A 1 67 ? 3.226 -1.321 19.207 1.00 65.69 67 LYS A C 1
ATOM 552 O O . LYS A 1 67 ? 4.330 -1.598 19.671 1.00 65.69 67 LYS A O 1
ATOM 557 N N . TYR A 1 68 ? 2.871 -1.611 17.961 1.00 63.78 68 TYR A N 1
ATOM 558 C CA . TYR A 1 68 ? 3.807 -2.165 16.987 1.00 63.78 68 TYR A CA 1
ATOM 559 C C . TYR A 1 68 ? 4.590 -1.028 16.320 1.00 63.78 68 TYR A C 1
ATOM 561 O O . TYR A 1 68 ? 4.013 -0.018 15.920 1.00 63.78 68 TYR A O 1
ATOM 569 N N . LYS A 1 69 ? 5.913 -1.176 16.207 1.00 63.06 69 LYS A N 1
ATOM 570 C CA . LYS A 1 69 ? 6.794 -0.232 15.503 1.00 63.06 69 LYS A CA 1
ATOM 571 C C . LYS A 1 69 ? 7.600 -0.980 14.451 1.00 63.06 69 LYS A C 1
ATOM 573 O O . LYS A 1 69 ? 8.029 -2.107 14.700 1.00 63.06 69 LYS A O 1
ATOM 578 N N . LYS A 1 70 ? 7.845 -0.349 13.296 1.00 61.19 70 LYS A N 1
ATOM 579 C CA . LYS A 1 70 ? 8.770 -0.897 12.288 1.00 61.19 70 LYS A CA 1
ATOM 580 C C . LYS A 1 70 ? 10.152 -1.077 12.932 1.00 61.19 70 LYS A C 1
ATOM 582 O O . LYS A 1 70 ? 10.748 -0.103 13.395 1.00 61.19 70 LYS A O 1
ATOM 587 N N . GLN A 1 71 ? 10.677 -2.302 12.942 1.00 54.34 71 GLN A N 1
ATOM 588 C CA . GLN A 1 71 ? 12.084 -2.533 13.265 1.00 54.34 71 GLN A CA 1
ATOM 589 C C . GLN A 1 71 ? 12.914 -2.115 12.049 1.00 54.34 71 GLN A C 1
ATOM 591 O O . GLN A 1 71 ? 12.857 -2.751 11.000 1.00 54.34 71 GLN A O 1
ATOM 596 N N . ARG A 1 72 ? 13.647 -1.004 12.157 1.00 51.72 72 ARG A N 1
ATOM 597 C CA . ARG A 1 72 ? 14.544 -0.555 11.087 1.00 51.72 72 ARG A CA 1
ATOM 598 C C . ARG A 1 72 ? 15.824 -1.379 11.148 1.00 51.72 72 ARG A C 1
ATOM 600 O O . ARG A 1 72 ? 16.628 -1.179 12.053 1.00 51.72 72 ARG A O 1
ATOM 607 N N . LYS A 1 73 ? 16.027 -2.270 10.180 1.00 52.34 73 LYS A N 1
ATOM 608 C CA . LYS A 1 73 ? 17.366 -2.768 9.858 1.00 52.34 73 LYS A CA 1
ATOM 609 C C . LYS A 1 73 ? 17.814 -2.091 8.561 1.00 52.34 73 LYS A C 1
ATOM 611 O O . LYS A 1 73 ? 17.125 -2.260 7.556 1.00 52.34 73 LYS A O 1
ATOM 616 N N . PRO A 1 74 ? 18.886 -1.282 8.575 1.00 47.19 74 PRO A N 1
ATOM 617 C CA . PRO A 1 74 ? 19.427 -0.718 7.346 1.00 47.19 74 PRO A CA 1
ATOM 618 C C . PRO A 1 74 ? 19.900 -1.858 6.438 1.00 47.19 74 PRO A C 1
ATOM 620 O O . PRO A 1 74 ? 20.562 -2.788 6.900 1.00 47.19 74 PRO A O 1
ATOM 623 N N . SER A 1 75 ? 19.532 -1.802 5.160 1.00 53.19 75 SER A N 1
ATOM 624 C CA . SER A 1 75 ? 20.080 -2.703 4.144 1.00 53.19 75 SER A CA 1
ATOM 625 C C . SER A 1 75 ? 21.322 -2.071 3.527 1.00 53.19 75 SER A C 1
ATOM 627 O O . SER A 1 75 ? 21.351 -0.852 3.360 1.00 53.19 75 SER A O 1
ATOM 629 N N . LYS A 1 76 ? 22.314 -2.881 3.151 1.00 52.91 76 LYS A N 1
ATOM 630 C CA . LYS A 1 76 ? 23.501 -2.402 2.428 1.00 52.91 76 LYS A CA 1
ATOM 631 C C . LYS A 1 76 ? 23.258 -2.195 0.924 1.00 52.91 76 LYS A C 1
ATOM 633 O O . LYS A 1 76 ? 24.047 -1.504 0.295 1.00 52.91 76 LYS A O 1
ATOM 638 N N . ASP A 1 77 ? 22.144 -2.699 0.387 1.00 59.25 77 ASP A N 1
ATOM 639 C CA . ASP A 1 77 ? 21.959 -2.865 -1.064 1.00 59.25 77 ASP A CA 1
ATOM 640 C C . ASP A 1 77 ? 20.876 -1.942 -1.660 1.00 59.25 77 ASP A C 1
ATOM 642 O O . ASP A 1 77 ? 20.396 -2.194 -2.760 1.00 59.25 77 ASP A O 1
ATOM 646 N N . GLY A 1 78 ? 20.433 -0.910 -0.929 1.00 60.00 78 GLY A N 1
ATOM 647 C CA . GLY A 1 78 ? 19.387 0.030 -1.376 1.00 60.00 78 GLY A CA 1
ATOM 648 C C . GLY A 1 78 ? 17.942 -0.488 -1.277 1.00 60.00 78 GLY A C 1
ATOM 649 O O . GLY A 1 78 ? 17.004 0.227 -1.607 1.00 60.00 78 GLY A O 1
ATOM 650 N N . TYR A 1 79 ? 17.722 -1.706 -0.771 1.00 66.38 79 TYR A N 1
ATOM 651 C CA . TYR A 1 79 ? 16.388 -2.301 -0.648 1.00 66.38 79 TYR A CA 1
ATOM 652 C C . TYR A 1 79 ? 16.038 -2.689 0.780 1.00 66.38 79 TYR A C 1
ATOM 654 O O . TYR A 1 79 ? 16.737 -3.450 1.440 1.00 66.38 79 TYR A O 1
ATOM 662 N N . GLN A 1 80 ? 14.868 -2.268 1.234 1.00 72.88 80 GLN A N 1
ATOM 663 C CA . GLN A 1 80 ? 14.374 -2.557 2.569 1.00 72.88 80 GLN A CA 1
ATOM 664 C C . GLN A 1 80 ? 13.449 -3.780 2.572 1.00 72.88 80 GLN A C 1
ATOM 666 O O . GLN A 1 80 ? 12.858 -4.159 1.558 1.00 72.88 80 GLN A O 1
ATOM 671 N N . GLN A 1 81 ? 13.296 -4.385 3.754 1.00 77.19 81 GLN A N 1
ATOM 672 C CA . GLN A 1 81 ? 12.201 -5.315 4.032 1.00 77.19 81 GLN A CA 1
ATOM 673 C C . GLN A 1 81 ? 10.899 -4.508 4.152 1.00 77.19 81 GLN A C 1
ATOM 675 O O . GLN A 1 81 ? 10.489 -4.094 5.244 1.00 77.19 81 GLN A O 1
ATOM 680 N N . GLY A 1 82 ? 10.298 -4.217 2.998 1.00 79.12 82 GLY A N 1
ATOM 681 C CA . GLY A 1 82 ? 9.019 -3.530 2.876 1.00 79.12 82 GLY A CA 1
ATOM 682 C C . GLY A 1 82 ? 7.905 -4.438 3.366 1.00 79.12 82 GLY A C 1
ATOM 683 O O . GLY A 1 82 ? 7.894 -5.626 3.049 1.00 79.12 82 GLY A O 1
ATOM 684 N N . HIS A 1 83 ? 6.995 -3.896 4.172 1.00 85.31 83 HIS A N 1
ATOM 685 C CA . HIS A 1 83 ? 5.820 -4.652 4.594 1.00 85.31 83 HIS A CA 1
ATOM 686 C C . HIS A 1 83 ? 4.668 -4.341 3.645 1.00 85.31 83 HIS A C 1
ATOM 688 O O . HIS A 1 83 ? 4.455 -3.169 3.376 1.00 85.31 83 HIS A O 1
ATOM 694 N N . ILE A 1 84 ? 3.902 -5.325 3.170 1.00 85.56 84 ILE A N 1
ATOM 695 C CA . ILE A 1 84 ? 2.719 -5.063 2.324 1.00 85.56 84 ILE A CA 1
ATOM 696 C C . ILE A 1 84 ? 1.694 -4.276 3.142 1.00 85.56 84 ILE A C 1
ATOM 698 O O . ILE A 1 84 ? 1.262 -3.195 2.762 1.00 85.56 84 ILE A O 1
ATOM 702 N N . PHE A 1 85 ? 1.371 -4.784 4.324 1.00 84.50 85 PHE A N 1
ATOM 703 C CA . PHE A 1 85 ? 0.560 -4.126 5.329 1.00 84.50 85 PHE A CA 1
ATOM 704 C C . PHE A 1 85 ? 1.462 -3.585 6.441 1.00 84.50 85 PHE A C 1
ATOM 706 O O . PHE A 1 85 ? 2.102 -4.349 7.175 1.00 84.50 85 PHE A O 1
ATOM 713 N N . GLY A 1 86 ? 1.502 -2.261 6.586 1.00 85.31 86 GLY A N 1
ATOM 714 C CA . GLY A 1 86 ? 2.338 -1.572 7.560 1.00 85.31 86 GLY A CA 1
ATOM 715 C C . GLY A 1 86 ? 2.161 -2.073 8.988 1.00 85.31 86 GLY A C 1
ATOM 716 O O . GLY A 1 86 ? 1.062 -2.083 9.538 1.00 85.31 86 GLY A O 1
ATOM 717 N N . VAL A 1 87 ? 3.281 -2.419 9.624 1.00 80.44 87 VAL A N 1
ATOM 718 C CA . VAL A 1 87 ? 3.330 -2.973 10.988 1.00 80.44 87 VAL A CA 1
ATOM 719 C C . VAL A 1 87 ? 2.596 -2.103 12.010 1.00 80.44 87 VAL A C 1
ATOM 721 O O . VAL A 1 87 ? 1.904 -2.619 12.882 1.00 80.44 87 VAL A O 1
ATOM 724 N N . GLU A 1 88 ? 2.686 -0.777 11.888 1.00 82.06 88 GLU A N 1
ATOM 725 C CA . GLU A 1 88 ? 2.014 0.149 12.811 1.00 82.06 88 GLU A CA 1
ATOM 726 C C . GLU A 1 88 ? 0.486 0.136 12.679 1.00 82.06 88 GLU A C 1
ATOM 728 O O . GLU A 1 88 ? -0.212 0.494 13.623 1.00 82.06 88 GLU A O 1
ATOM 733 N N . LEU A 1 89 ? -0.054 -0.293 11.535 1.00 86.25 89 LEU A N 1
ATOM 734 C CA . LEU A 1 89 ? -1.497 -0.412 11.330 1.00 86.25 89 LEU A CA 1
ATOM 735 C C . LEU A 1 89 ? -2.068 -1.691 11.953 1.00 86.25 89 LEU A C 1
ATOM 737 O O . LEU A 1 89 ? -3.274 -1.765 12.184 1.00 86.25 89 LEU A O 1
ATOM 741 N N . ILE A 1 90 ? -1.222 -2.679 12.275 1.00 81.56 90 ILE A N 1
ATOM 742 C CA . ILE A 1 90 ? -1.651 -3.979 12.819 1.00 81.56 90 ILE A CA 1
ATOM 743 C C . ILE A 1 90 ? -2.420 -3.797 14.128 1.00 81.56 90 ILE A C 1
ATOM 745 O O . ILE A 1 90 ? -3.456 -4.429 14.326 1.00 81.56 90 ILE A O 1
ATOM 749 N N . GLN A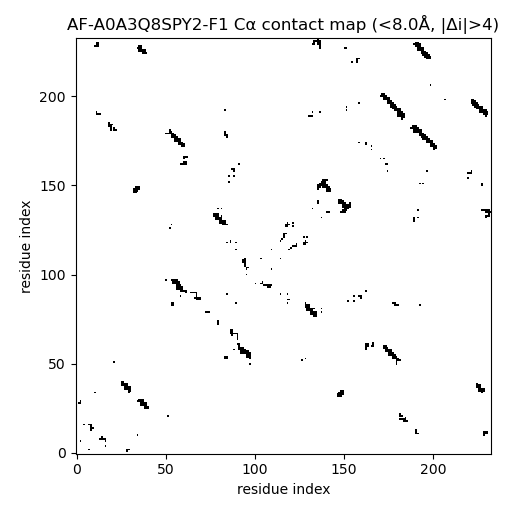 1 91 ? -1.975 -2.875 14.989 1.00 81.19 91 GLN A N 1
ATOM 750 C CA . GLN A 1 91 ? -2.652 -2.581 16.258 1.00 81.19 91 GLN A CA 1
ATOM 751 C C . GLN A 1 91 ? -4.110 -2.144 16.059 1.00 81.19 91 GLN A C 1
ATOM 753 O O . GLN A 1 91 ? -4.953 -2.372 16.925 1.00 81.19 91 GLN A O 1
ATOM 758 N N . HIS A 1 92 ? -4.426 -1.546 14.910 1.00 85.12 92 HIS A N 1
ATOM 759 C CA . HIS A 1 92 ? -5.755 -1.041 14.599 1.00 85.12 92 HIS A CA 1
ATOM 760 C C . HIS A 1 92 ? -6.665 -2.087 13.956 1.00 85.12 92 HIS A C 1
ATOM 762 O O . HIS A 1 92 ? -7.861 -1.834 13.826 1.00 85.12 92 HIS A O 1
ATOM 768 N N . ILE A 1 93 ? -6.159 -3.268 13.580 1.00 83.06 93 ILE A N 1
ATOM 769 C CA . ILE A 1 93 ? -6.973 -4.300 12.930 1.00 83.06 93 ILE A CA 1
ATOM 770 C C . ILE A 1 93 ? -8.133 -4.690 13.852 1.00 83.06 93 ILE A C 1
ATOM 772 O O . ILE A 1 93 ? -7.950 -5.130 14.989 1.00 83.06 93 ILE A O 1
ATOM 776 N N . SER A 1 94 ? -9.349 -4.495 13.352 1.00 78.25 94 SER A N 1
ATOM 777 C CA . SER A 1 94 ? -10.587 -4.924 14.008 1.00 78.25 94 SER A CA 1
ATOM 778 C C . SER A 1 94 ? -11.224 -6.113 13.298 1.00 78.25 94 SER A C 1
ATOM 780 O O . SER A 1 94 ? -11.832 -6.952 13.947 1.00 78.25 94 SER A O 1
ATOM 782 N N . LYS A 1 95 ? -11.060 -6.219 11.975 1.00 75.88 95 LYS A N 1
ATOM 783 C CA . LYS A 1 95 ? -11.570 -7.339 11.179 1.00 75.88 95 LYS A CA 1
ATOM 784 C C . LYS A 1 95 ? -10.750 -7.500 9.904 1.00 75.88 95 LYS A C 1
ATOM 786 O O . LYS A 1 95 ? -10.631 -6.536 9.154 1.00 75.88 95 LYS A O 1
ATOM 791 N N . LEU A 1 96 ? -10.225 -8.697 9.638 1.00 73.38 96 LEU A N 1
ATOM 792 C CA . LEU A 1 96 ? -9.589 -9.023 8.353 1.00 73.38 96 LEU A CA 1
ATOM 793 C C . LEU A 1 96 ? -10.632 -9.408 7.295 1.00 73.38 96 LEU A C 1
ATOM 795 O O . LEU A 1 96 ? -11.721 -9.897 7.613 1.00 73.38 96 LEU A O 1
ATOM 799 N N . LYS A 1 97 ? -10.291 -9.159 6.031 1.00 71.44 97 LYS A N 1
ATOM 800 C CA . LYS A 1 97 ? -11.146 -9.378 4.857 1.00 71.44 97 LYS A CA 1
ATOM 801 C C . LYS A 1 97 ? -10.480 -10.146 3.716 1.00 71.44 97 LYS A C 1
ATOM 803 O O . LYS A 1 97 ? -11.180 -10.526 2.787 1.00 71.44 97 LYS A O 1
ATOM 808 N N . THR A 1 98 ? -9.177 -10.379 3.783 1.00 64.75 98 THR A N 1
ATOM 809 C CA . THR A 1 98 ? -8.415 -11.070 2.739 1.00 64.75 98 THR A CA 1
ATOM 810 C C . THR A 1 98 ? -8.883 -12.528 2.527 1.00 64.75 98 THR A C 1
ATOM 812 O O . THR A 1 98 ? -9.108 -13.216 3.528 1.00 64.75 98 THR A O 1
ATOM 815 N N . PRO A 1 99 ? -8.970 -13.026 1.272 1.00 50.81 99 PRO A N 1
ATOM 816 C CA . PRO A 1 99 ? -9.420 -14.389 0.947 1.00 50.81 99 PRO A CA 1
ATOM 817 C C . PRO A 1 99 ? -8.668 -15.528 1.656 1.00 50.81 99 PRO A C 1
ATOM 819 O O . PRO A 1 99 ? -9.289 -16.480 2.109 1.00 50.81 99 PRO A O 1
ATOM 822 N N . GLU A 1 100 ? -7.355 -15.414 1.875 1.00 49.62 100 GLU A N 1
ATOM 823 C CA . GLU A 1 100 ? -6.565 -16.444 2.585 1.00 49.62 100 GLU A CA 1
ATOM 824 C C . GLU A 1 100 ? -6.972 -16.653 4.062 1.00 49.62 100 GLU A C 1
ATOM 826 O O . GLU A 1 100 ? -6.484 -17.557 4.741 1.00 49.62 100 GLU A O 1
ATOM 831 N N . PHE A 1 101 ? -7.878 -15.819 4.583 1.00 50.59 101 PHE A N 1
ATOM 832 C CA . PHE A 1 101 ? -8.344 -15.837 5.966 1.00 50.59 101 PHE A CA 1
ATOM 833 C C . PHE A 1 101 ? -9.836 -16.167 6.073 1.00 50.59 101 PHE A C 1
ATOM 835 O O . PHE A 1 101 ? -10.466 -15.799 7.068 1.00 50.59 101 PHE A O 1
ATOM 842 N N . GLU A 1 102 ? -10.412 -16.893 5.105 1.00 48.12 102 GLU A N 1
ATOM 843 C CA . GLU A 1 102 ? -11.779 -17.434 5.214 1.00 48.12 102 GLU A CA 1
ATOM 844 C C . GLU A 1 102 ? -12.011 -18.178 6.544 1.00 48.12 102 GLU A C 1
ATOM 846 O O . GLU A 1 102 ? -13.066 -18.022 7.159 1.00 48.12 102 GLU A O 1
ATOM 851 N N . ASN A 1 103 ? -10.973 -18.827 7.087 1.00 40.19 103 ASN A N 1
ATOM 852 C CA . ASN A 1 103 ? -10.969 -19.478 8.409 1.00 40.19 103 ASN A CA 1
ATOM 853 C C . ASN A 1 103 ? -11.164 -18.521 9.615 1.00 40.19 103 ASN A C 1
ATOM 855 O O . ASN A 1 103 ? -11.324 -18.966 10.755 1.00 40.19 103 ASN A O 1
ATOM 859 N N . PHE A 1 104 ? -11.145 -17.203 9.397 1.00 44.28 104 PHE A N 1
ATOM 860 C CA . PHE A 1 104 ? -11.353 -16.158 10.409 1.00 44.28 104 PHE A CA 1
ATOM 861 C C . PHE A 1 104 ? -12.544 -15.239 10.090 1.00 44.28 104 PHE A C 1
ATOM 863 O O . PHE A 1 104 ? -12.752 -14.228 10.771 1.00 44.28 104 PHE A O 1
ATOM 870 N N . LYS A 1 105 ? -13.358 -15.588 9.086 1.00 43.06 105 LYS A N 1
ATOM 871 C CA . LYS A 1 105 ? -14.575 -14.857 8.719 1.00 43.06 105 LYS A CA 1
ATOM 872 C C . LYS A 1 105 ? -15.508 -14.750 9.935 1.00 43.06 105 LYS A C 1
ATOM 874 O O . LYS A 1 105 ? -16.014 -15.745 10.432 1.00 43.06 105 LYS A O 1
ATOM 879 N N . GLY A 1 106 ? -15.726 -13.524 10.418 1.00 43.81 106 GLY A N 1
ATOM 880 C CA . GLY A 1 106 ? -16.651 -13.244 11.528 1.00 43.81 106 GLY A CA 1
ATOM 881 C C . GLY A 1 106 ? -16.030 -13.175 12.929 1.00 43.81 106 GLY A C 1
ATOM 882 O O . GLY A 1 106 ? -16.765 -12.932 13.876 1.00 43.81 106 GLY A O 1
ATOM 883 N N . LYS A 1 107 ? -14.707 -13.324 13.084 1.00 46.72 107 LYS A N 1
ATOM 884 C CA . LYS A 1 107 ? -14.036 -13.098 14.378 1.00 46.72 107 LYS A CA 1
ATOM 885 C C . LYS A 1 107 ? -13.654 -11.621 14.542 1.00 46.72 107 LYS A C 1
ATOM 887 O O . LYS A 1 107 ? -12.913 -11.082 13.723 1.00 46.72 107 LYS A O 1
ATOM 892 N N . ASP A 1 108 ? -14.129 -10.988 15.616 1.00 44.31 108 ASP A N 1
ATOM 893 C CA . ASP A 1 108 ? -13.887 -9.564 15.931 1.00 44.31 108 ASP A CA 1
ATOM 894 C C . ASP A 1 108 ? -12.488 -9.276 16.501 1.00 44.31 108 ASP A C 1
ATOM 896 O O . ASP A 1 108 ? -12.085 -8.121 16.662 1.00 44.31 108 ASP A O 1
ATOM 900 N N . LYS A 1 109 ? -11.739 -10.327 16.853 1.00 53.75 109 LYS A N 1
ATOM 901 C CA . LYS A 1 109 ? -10.367 -10.238 17.359 1.00 53.75 109 LYS A CA 1
ATOM 902 C C . LYS A 1 109 ? -9.539 -11.395 16.817 1.00 53.75 109 LYS A C 1
ATOM 904 O O . LYS A 1 109 ? -9.951 -12.552 16.879 1.00 53.75 109 LYS A O 1
ATOM 909 N N . LEU A 1 110 ? -8.356 -11.072 16.306 1.00 57.44 110 LEU A N 1
ATOM 910 C CA . LEU A 1 110 ? -7.349 -12.056 15.922 1.00 57.44 110 LEU A CA 1
ATOM 911 C C . LEU A 1 110 ? -6.359 -12.229 17.075 1.00 57.44 110 LEU A C 1
ATOM 913 O O . LEU A 1 110 ? -5.996 -11.230 17.697 1.00 57.44 110 LEU A O 1
ATOM 917 N N . PRO A 1 111 ? -5.908 -13.457 17.378 1.00 61.56 111 PRO A N 1
ATOM 918 C CA . PRO A 1 111 ? -4.900 -13.666 18.410 1.00 61.56 111 PRO A CA 1
ATOM 919 C C . PRO A 1 111 ? -3.607 -12.907 18.084 1.00 61.56 111 PRO A C 1
ATOM 921 O O . PRO A 1 111 ? -3.117 -12.980 16.956 1.00 61.56 111 PRO A O 1
ATOM 924 N N . ASN A 1 112 ? -3.011 -12.235 19.073 1.00 62.78 112 ASN A N 1
ATOM 925 C CA . ASN A 1 112 ? -1.765 -11.475 18.885 1.00 62.78 112 ASN A CA 1
ATOM 926 C C . ASN A 1 112 ? -0.635 -12.346 18.309 1.00 62.78 112 ASN A C 1
ATOM 928 O O . ASN A 1 112 ? 0.023 -11.940 17.357 1.00 62.78 112 ASN A O 1
ATOM 932 N N . ASN A 1 113 ? -0.484 -13.583 18.794 1.00 63.25 113 ASN A N 1
ATOM 933 C CA . ASN A 1 113 ? 0.516 -14.531 18.285 1.00 63.25 113 ASN A CA 1
ATOM 934 C C . ASN A 1 113 ? 0.311 -14.861 16.797 1.00 63.25 113 ASN A C 1
ATOM 936 O O . ASN A 1 113 ? 1.272 -15.109 16.073 1.00 63.25 113 ASN A O 1
ATOM 940 N N . PHE A 1 114 ? -0.938 -14.856 16.324 1.00 63.28 114 PHE A N 1
ATOM 941 C CA . PHE A 1 114 ? -1.256 -15.110 14.922 1.00 63.28 114 PHE A CA 1
ATOM 942 C C . PHE A 1 114 ? -0.876 -13.916 14.041 1.00 63.28 114 PHE A C 1
ATOM 944 O O . PHE A 1 114 ? -0.220 -14.099 13.015 1.00 63.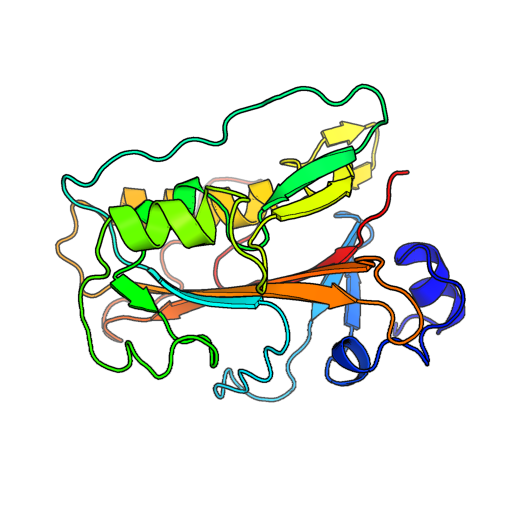28 114 PHE A O 1
ATOM 951 N N . LEU A 1 115 ? -1.229 -12.697 14.469 1.00 64.88 115 LEU A N 1
ATOM 952 C CA . LEU A 1 115 ? -0.829 -11.463 13.788 1.00 64.88 115 LEU A CA 1
ATOM 953 C C . LEU A 1 115 ? 0.697 -11.333 13.738 1.00 64.88 115 LEU A C 1
ATOM 955 O O . LEU A 1 115 ? 1.250 -11.043 12.683 1.00 64.88 115 LEU A O 1
ATOM 959 N N . GLU A 1 116 ? 1.390 -11.630 14.836 1.00 64.50 116 GLU A N 1
ATOM 960 C CA . GLU A 1 116 ? 2.852 -11.616 14.872 1.00 64.50 116 GLU A CA 1
ATOM 961 C C . GLU A 1 116 ? 3.470 -12.657 13.937 1.00 64.50 116 GLU A C 1
ATOM 963 O O . GLU A 1 116 ? 4.361 -12.334 13.157 1.00 64.50 116 GLU A O 1
ATOM 968 N N . ASN A 1 117 ? 2.985 -13.898 13.945 1.00 63.94 117 ASN A N 1
ATOM 969 C CA . ASN A 1 117 ? 3.568 -14.953 13.115 1.00 63.94 117 ASN A CA 1
ATOM 970 C C . ASN A 1 117 ? 3.315 -14.771 11.611 1.00 63.94 117 ASN A C 1
ATOM 972 O O . ASN A 1 117 ? 4.069 -15.318 10.811 1.00 63.94 117 ASN A O 1
ATOM 976 N N . ARG A 1 118 ? 2.259 -14.046 11.217 1.00 61.25 118 ARG A N 1
ATOM 977 C CA . ARG A 1 118 ? 1.880 -13.858 9.804 1.00 61.25 118 ARG A CA 1
ATOM 978 C C . ARG A 1 118 ? 2.267 -12.499 9.234 1.00 61.25 118 ARG A C 1
ATOM 980 O O . ARG A 1 118 ? 2.664 -12.424 8.077 1.00 61.25 118 ARG A O 1
ATOM 987 N N . LEU A 1 119 ? 2.140 -11.438 10.026 1.00 62.81 119 LEU A N 1
ATOM 988 C CA . LEU A 1 119 ? 2.368 -10.066 9.570 1.00 62.81 119 LEU A CA 1
ATOM 989 C C . LEU A 1 119 ? 3.722 -9.506 10.009 1.00 62.81 119 LEU A C 1
ATOM 991 O O . LEU A 1 119 ? 4.136 -8.481 9.469 1.00 62.81 119 LEU A O 1
ATOM 995 N N . VAL A 1 120 ? 4.395 -10.152 10.971 1.00 60.84 120 VAL A N 1
ATOM 996 C CA . VAL A 1 120 ? 5.651 -9.655 11.559 1.00 60.84 120 VAL A CA 1
ATOM 997 C C . VAL A 1 120 ? 6.817 -10.638 11.374 1.00 60.84 120 VAL A C 1
ATOM 999 O O . VAL A 1 120 ? 7.929 -10.204 11.087 1.00 60.84 120 VAL A O 1
ATOM 1002 N N . LYS A 1 121 ? 6.605 -11.954 11.514 1.00 56.59 121 LYS A N 1
ATOM 1003 C CA . LYS A 1 121 ? 7.665 -12.980 11.421 1.00 56.59 121 LYS A CA 1
ATOM 1004 C C . LYS A 1 121 ? 7.669 -13.693 10.059 1.00 56.59 121 LYS A C 1
ATOM 1006 O O . LYS A 1 121 ? 6.628 -13.970 9.479 1.00 56.59 121 LYS A O 1
ATOM 1011 N N . THR A 1 122 ? 8.860 -14.034 9.565 1.00 53.03 122 THR A N 1
ATOM 1012 C CA . THR A 1 122 ? 9.132 -14.572 8.211 1.00 53.03 122 THR A CA 1
ATOM 1013 C C . THR A 1 122 ? 9.092 -16.104 8.085 1.00 53.03 122 THR A C 1
ATOM 1015 O O . THR A 1 122 ? 9.447 -16.635 7.031 1.00 53.03 122 THR A O 1
ATOM 1018 N N . TYR A 1 123 ? 8.685 -16.821 9.137 1.00 43.88 123 TYR A N 1
ATOM 1019 C CA . TYR A 1 123 ? 8.990 -18.250 9.312 1.00 43.88 123 TYR A CA 1
ATOM 1020 C C . TYR A 1 123 ? 8.048 -19.252 8.624 1.00 43.88 123 TYR A C 1
ATOM 1022 O O . TYR A 1 123 ? 8.345 -20.440 8.645 1.00 43.88 123 TYR A O 1
ATOM 1030 N N . ASN A 1 124 ? 6.950 -18.826 7.990 1.00 47.88 124 ASN A N 1
ATOM 1031 C CA . ASN A 1 124 ? 5.991 -19.765 7.388 1.00 47.88 124 ASN A CA 1
ATOM 1032 C C . ASN A 1 124 ? 6.031 -19.766 5.851 1.00 47.88 124 ASN A C 1
ATOM 1034 O O . ASN A 1 124 ? 6.166 -18.719 5.216 1.00 47.88 124 ASN A O 1
ATOM 1038 N N . ALA A 1 125 ? 5.874 -20.957 5.266 1.00 44.94 125 ALA A N 1
ATOM 1039 C CA . ALA A 1 125 ? 5.902 -21.250 3.829 1.00 44.94 125 ALA A CA 1
ATOM 1040 C C . ALA A 1 125 ? 4.610 -20.838 3.076 1.00 44.94 125 ALA A C 1
ATOM 1042 O O . ALA A 1 125 ? 4.070 -21.607 2.292 1.00 44.94 125 ALA A O 1
ATOM 1043 N N . GLY A 1 126 ? 4.093 -19.630 3.326 1.00 58.47 126 GLY A N 1
ATOM 1044 C CA . GLY A 1 126 ? 2.935 -19.059 2.619 1.00 58.47 126 GLY A CA 1
ATOM 1045 C C . GLY A 1 126 ? 3.131 -17.574 2.301 1.00 58.47 126 GLY A C 1
ATOM 1046 O O . GLY A 1 126 ? 4.217 -17.048 2.549 1.00 58.47 126 GLY A O 1
ATOM 1047 N N . PHE A 1 127 ? 2.093 -16.904 1.780 1.00 57.56 127 PHE A N 1
ATOM 1048 C CA . PHE A 1 127 ? 2.115 -15.470 1.466 1.00 57.56 127 PHE A CA 1
ATOM 1049 C C . PHE A 1 127 ? 2.682 -14.650 2.635 1.00 57.56 127 PHE A C 1
ATOM 1051 O O . PHE A 1 127 ? 2.255 -14.781 3.790 1.00 57.56 127 PHE A O 1
ATOM 1058 N N . LYS A 1 128 ? 3.713 -13.852 2.338 1.00 70.44 128 LYS A N 1
ATOM 1059 C CA . LYS A 1 128 ? 4.490 -13.108 3.332 1.00 70.44 128 LYS A CA 1
ATOM 1060 C C . LYS A 1 128 ? 4.095 -11.645 3.279 1.00 70.44 128 LYS A C 1
ATOM 1062 O O . LYS A 1 128 ? 4.111 -11.030 2.222 1.00 70.44 128 LYS A O 1
ATOM 1067 N N . ASN A 1 129 ? 3.877 -11.049 4.448 1.00 76.38 129 ASN A N 1
ATOM 1068 C CA . ASN A 1 129 ? 3.697 -9.604 4.569 1.00 76.38 129 ASN A CA 1
ATOM 1069 C C . ASN A 1 129 ? 4.977 -8.806 4.276 1.00 76.38 129 ASN A C 1
ATOM 1071 O O . ASN A 1 129 ? 4.980 -7.606 4.495 1.00 76.38 129 ASN A O 1
ATOM 1075 N N . ILE A 1 130 ? 6.070 -9.439 3.846 1.00 79.31 130 ILE A N 1
ATOM 1076 C CA . ILE A 1 130 ? 7.370 -8.799 3.651 1.00 79.31 130 ILE A CA 1
ATOM 1077 C C . ILE A 1 130 ? 7.885 -9.131 2.256 1.00 79.31 130 ILE A C 1
ATOM 1079 O O . ILE A 1 130 ? 7.947 -10.302 1.882 1.00 79.31 130 ILE A O 1
ATOM 1083 N N . PHE A 1 131 ? 8.310 -8.102 1.532 1.00 82.88 131 PHE A N 1
ATOM 1084 C CA . PHE A 1 131 ? 8.958 -8.210 0.231 1.00 82.88 131 PHE A CA 1
ATOM 1085 C C . PHE A 1 131 ? 10.102 -7.194 0.112 1.00 82.88 131 PHE A C 1
ATOM 1087 O O . PHE A 1 131 ? 10.303 -6.335 0.976 1.00 82.88 131 PHE A O 1
ATOM 1094 N N . ARG A 1 132 ? 10.896 -7.325 -0.951 1.00 84.94 132 ARG A N 1
ATOM 1095 C CA . ARG A 1 132 ? 12.002 -6.415 -1.249 1.00 84.94 132 ARG A CA 1
ATOM 1096 C C . ARG A 1 132 ? 11.443 -5.127 -1.866 1.00 84.94 132 ARG A C 1
ATOM 1098 O O . ARG A 1 132 ? 10.902 -5.169 -2.967 1.00 84.94 132 ARG A O 1
ATOM 1105 N N . GLN A 1 133 ? 11.581 -4.000 -1.170 1.00 86.69 133 GLN A N 1
ATOM 1106 C CA . GLN A 1 133 ? 11.040 -2.705 -1.598 1.00 86.69 133 GLN A CA 1
ATOM 1107 C C . GLN A 1 133 ? 12.132 -1.627 -1.594 1.00 86.69 133 GLN A C 1
ATOM 1109 O O . GLN A 1 133 ? 12.942 -1.598 -0.666 1.00 86.69 133 GLN A O 1
ATOM 1114 N N . THR A 1 134 ? 12.173 -0.750 -2.600 1.00 88.62 134 THR A N 1
ATOM 1115 C CA . THR A 1 134 ? 13.151 0.354 -2.672 1.00 88.62 134 THR A CA 1
ATOM 1116 C C . THR A 1 134 ? 12.982 1.322 -1.501 1.00 88.62 134 THR A C 1
ATOM 1118 O O . THR A 1 134 ? 11.898 1.428 -0.906 1.00 88.62 134 THR A O 1
ATOM 1121 N N . GLU A 1 135 ?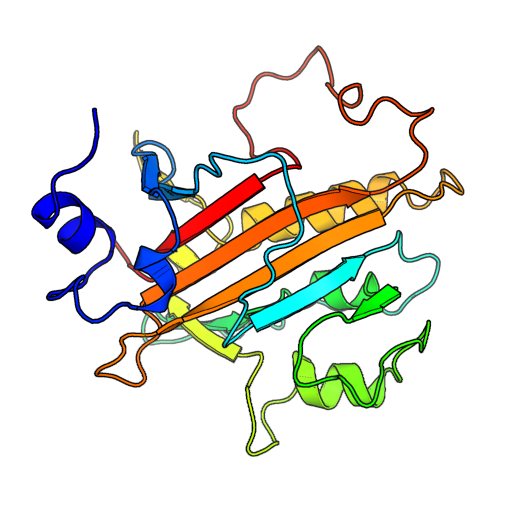 14.038 2.060 -1.140 1.00 85.19 135 GLU A N 1
ATOM 1122 C CA . GLU A 1 135 ? 13.922 3.066 -0.073 1.00 85.19 135 GLU A CA 1
ATOM 1123 C C . GLU A 1 135 ? 12.897 4.148 -0.431 1.00 85.19 135 GLU A C 1
ATOM 1125 O O . GLU A 1 135 ? 12.162 4.638 0.437 1.00 85.19 135 GLU A O 1
ATOM 1130 N N . GLN A 1 136 ? 12.840 4.502 -1.718 1.00 88.00 136 GLN A N 1
ATOM 1131 C CA . GLN A 1 136 ? 11.873 5.439 -2.271 1.00 88.00 136 GLN A CA 1
ATOM 1132 C C . GLN A 1 136 ? 10.435 4.945 -2.058 1.00 88.00 136 GLN A C 1
ATOM 1134 O O . GLN A 1 136 ? 9.622 5.671 -1.476 1.00 88.00 136 GLN A O 1
ATOM 1139 N N . ALA A 1 137 ? 10.132 3.711 -2.469 1.00 89.69 137 ALA A N 1
ATOM 1140 C CA . ALA A 1 137 ? 8.783 3.159 -2.408 1.00 89.69 137 ALA A CA 1
ATOM 1141 C C . ALA A 1 137 ? 8.333 2.829 -0.976 1.00 89.69 137 ALA A C 1
ATOM 1143 O O . ALA A 1 137 ? 7.171 3.057 -0.644 1.00 89.69 137 ALA A O 1
ATOM 1144 N N . ASN A 1 138 ? 9.224 2.362 -0.093 1.00 89.06 138 ASN A N 1
ATOM 1145 C CA . ASN A 1 138 ? 8.870 2.057 1.303 1.00 89.06 138 ASN A CA 1
ATOM 1146 C C . ASN A 1 138 ? 8.773 3.319 2.185 1.00 89.06 138 ASN A C 1
ATOM 1148 O O . ASN A 1 138 ? 8.045 3.346 3.180 1.00 89.06 138 ASN A O 1
ATOM 1152 N N . GLY A 1 139 ? 9.546 4.359 1.864 1.00 85.31 139 GLY A N 1
ATOM 1153 C CA . GLY A 1 139 ? 9.760 5.522 2.721 1.00 85.31 139 GLY A CA 1
ATOM 1154 C C . GLY A 1 139 ? 8.580 6.493 2.838 1.00 85.31 139 GLY A C 1
ATOM 1155 O O . GLY A 1 139 ? 7.509 6.326 2.264 1.00 85.31 139 GLY A O 1
ATOM 1156 N N . TYR A 1 140 ? 8.789 7.566 3.605 1.00 81.81 140 TYR A N 1
ATOM 1157 C CA . TYR A 1 140 ? 7.812 8.656 3.772 1.00 81.81 140 TYR A CA 1
ATOM 1158 C C . TYR A 1 140 ? 7.758 9.629 2.590 1.00 81.81 140 TYR A C 1
ATOM 1160 O O . TYR A 1 140 ? 6.886 10.497 2.559 1.00 81.81 140 TYR A O 1
ATOM 1168 N N . GLY A 1 141 ? 8.709 9.525 1.666 1.00 72.25 141 GLY A N 1
ATOM 1169 C CA . GLY A 1 141 ? 9.036 10.608 0.752 1.00 72.25 141 GLY A CA 1
ATOM 1170 C C . GLY A 1 141 ? 10.263 11.402 1.187 1.00 72.25 141 GLY A C 1
ATOM 1171 O O . GLY A 1 141 ? 10.496 11.599 2.382 1.00 72.25 141 GLY A O 1
ATOM 1172 N N . LYS A 1 142 ? 11.046 11.880 0.219 1.00 72.56 142 LYS A N 1
ATOM 1173 C CA . LYS A 1 142 ? 12.042 12.942 0.413 1.00 72.56 142 LYS A CA 1
ATOM 1174 C C . LYS A 1 142 ? 11.772 14.038 -0.612 1.00 72.56 142 LYS A C 1
ATOM 1176 O O . LYS A 1 142 ? 11.366 13.770 -1.740 1.00 72.56 142 LYS A O 1
ATOM 1181 N N . LYS A 1 143 ? 12.049 15.278 -0.220 1.00 60.53 143 LYS A N 1
ATOM 1182 C CA . LYS A 1 143 ? 12.117 16.412 -1.138 1.00 60.53 143 LYS A CA 1
ATOM 1183 C C . LYS A 1 143 ? 13.568 16.525 -1.603 1.00 60.53 143 LYS A C 1
ATOM 1185 O O . LYS A 1 143 ? 14.405 17.038 -0.864 1.00 60.53 143 LYS A O 1
ATOM 1190 N N . LYS A 1 144 ? 13.894 15.977 -2.774 1.00 50.16 144 LYS A N 1
ATOM 1191 C CA . LYS A 1 144 ? 15.171 16.258 -3.445 1.00 50.16 144 LYS A CA 1
ATOM 1192 C C . LYS A 1 144 ? 14.852 17.250 -4.560 1.00 50.16 144 LYS A C 1
ATOM 1194 O O . LYS A 1 144 ? 14.120 16.908 -5.479 1.00 50.16 144 LYS A O 1
ATOM 1199 N N . SER A 1 145 ? 15.368 18.476 -4.434 1.00 53.31 145 SER A N 1
ATOM 1200 C CA . SER A 1 145 ? 15.097 19.595 -5.353 1.00 53.31 145 SER A CA 1
ATOM 1201 C C . SER A 1 145 ? 13.590 19.819 -5.612 1.00 53.31 145 SER A C 1
ATOM 1203 O O . SER A 1 145 ? 12.767 19.595 -4.723 1.00 53.31 145 SER A O 1
ATOM 1205 N N . SER A 1 146 ? 13.206 20.338 -6.781 1.00 49.66 146 SER A N 1
ATOM 1206 C CA . SER A 1 146 ? 11.817 20.646 -7.162 1.00 49.66 146 SER A CA 1
ATOM 1207 C C . SER A 1 146 ? 10.905 19.413 -7.292 1.00 49.66 146 SER A C 1
ATOM 1209 O O . SER A 1 146 ? 9.721 19.575 -7.589 1.00 49.66 146 SER A O 1
ATOM 1211 N N . LYS A 1 147 ? 11.426 18.200 -7.050 1.00 57.91 147 LYS A N 1
ATOM 1212 C CA . LYS A 1 147 ? 10.704 16.928 -7.143 1.00 57.91 147 LYS A CA 1
ATOM 1213 C C . LYS A 1 147 ? 10.459 16.342 -5.746 1.00 57.91 147 LYS A C 1
ATOM 1215 O O . LYS A 1 147 ? 11.368 16.171 -4.931 1.00 57.91 147 LYS A O 1
ATOM 1220 N N . GLU A 1 148 ? 9.199 16.052 -5.455 1.00 76.88 148 GLU A N 1
ATOM 1221 C CA . GLU A 1 148 ? 8.775 15.330 -4.257 1.00 76.88 148 GLU A CA 1
ATOM 1222 C C . GLU A 1 148 ? 8.474 13.882 -4.673 1.00 76.88 148 GLU A C 1
ATOM 1224 O O . GLU A 1 148 ? 8.078 13.612 -5.801 1.00 76.88 148 GLU A O 1
ATOM 1229 N N . TYR A 1 149 ? 8.704 12.914 -3.797 1.00 81.94 149 TYR A N 1
ATOM 1230 C CA . TYR A 1 149 ? 8.136 11.581 -3.979 1.00 81.94 149 TYR A CA 1
ATOM 1231 C C . TYR A 1 149 ? 7.384 11.205 -2.721 1.00 81.94 149 TYR A C 1
ATOM 1233 O O . TYR A 1 149 ? 7.733 11.662 -1.631 1.00 81.94 149 TYR A O 1
ATOM 1241 N N . ILE A 1 150 ? 6.355 10.379 -2.864 1.00 86.81 150 ILE A N 1
ATOM 1242 C CA . ILE A 1 150 ? 5.602 9.851 -1.733 1.00 86.81 150 ILE A CA 1
ATOM 1243 C C . ILE A 1 150 ? 5.639 8.329 -1.799 1.00 86.81 150 ILE A C 1
ATOM 1245 O O . ILE A 1 150 ? 5.084 7.726 -2.711 1.00 86.81 150 ILE A O 1
ATOM 1249 N N . GLY A 1 151 ? 6.281 7.723 -0.802 1.00 90.19 151 GLY A N 1
ATOM 1250 C CA . GLY A 1 151 ? 6.276 6.278 -0.614 1.00 90.19 151 GLY A CA 1
ATOM 1251 C C . GLY A 1 151 ? 5.140 5.802 0.295 1.00 90.19 151 GLY A C 1
ATOM 1252 O O . GLY A 1 151 ? 4.362 6.581 0.861 1.00 90.19 151 GLY A O 1
ATOM 1253 N N . GLN A 1 152 ? 5.069 4.488 0.462 1.00 93.00 152 GLN A N 1
ATOM 1254 C CA . GLN A 1 152 ? 4.030 3.770 1.186 1.00 93.00 152 GLN A CA 1
ATOM 1255 C C . GLN A 1 152 ? 3.883 4.233 2.639 1.00 93.00 152 GLN A C 1
ATOM 1257 O O . GLN A 1 152 ? 2.759 4.452 3.098 1.00 93.00 152 GLN A O 1
ATOM 1262 N N . ALA A 1 153 ? 4.989 4.464 3.360 1.00 89.44 153 ALA A N 1
ATOM 1263 C CA . ALA A 1 153 ? 4.919 4.862 4.768 1.00 89.44 153 ALA A CA 1
ATOM 1264 C C . ALA A 1 153 ? 4.158 6.181 4.987 1.00 89.44 153 ALA A C 1
ATOM 1266 O O . ALA A 1 153 ? 3.601 6.388 6.066 1.00 89.44 153 ALA A O 1
ATOM 1267 N N . LYS A 1 154 ? 4.093 7.070 3.986 1.00 89.06 154 LYS A N 1
ATOM 1268 C CA . LYS A 1 154 ? 3.328 8.318 4.095 1.00 89.06 154 LYS A CA 1
ATOM 1269 C C . LYS A 1 154 ? 1.823 8.068 4.153 1.00 89.06 154 LYS A C 1
ATOM 1271 O O . LYS A 1 154 ? 1.150 8.664 4.991 1.00 89.06 154 LYS A O 1
ATOM 1276 N N . PHE A 1 155 ? 1.317 7.185 3.295 1.00 90.56 155 PHE A N 1
ATOM 1277 C CA . PHE A 1 155 ? -0.093 6.794 3.272 1.00 90.56 155 PHE A CA 1
ATOM 1278 C C . PHE A 1 155 ? -0.464 6.017 4.540 1.00 90.56 155 PHE A C 1
ATOM 1280 O O . PHE A 1 155 ? -1.466 6.320 5.188 1.00 90.56 155 PHE A O 1
ATOM 1287 N N . GLU A 1 156 ? 0.392 5.086 4.967 1.00 91.50 156 GLU A N 1
ATOM 1288 C CA . GLU A 1 156 ? 0.202 4.335 6.216 1.00 91.50 156 GLU A CA 1
ATOM 1289 C C . GLU A 1 156 ? 0.155 5.258 7.441 1.00 91.50 156 GLU A C 1
ATOM 1291 O O . GLU A 1 156 ? -0.710 5.115 8.305 1.00 91.50 156 GLU A O 1
ATOM 1296 N N . GLN A 1 157 ? 1.049 6.250 7.506 1.00 87.62 157 GLN A N 1
ATOM 1297 C CA . GLN A 1 157 ? 1.066 7.235 8.585 1.00 87.62 157 GLN A CA 1
ATOM 1298 C C . GLN A 1 157 ? -0.228 8.041 8.652 1.00 87.62 157 GLN A C 1
ATOM 1300 O O . GLN A 1 157 ? -0.675 8.383 9.743 1.00 87.62 157 GLN A O 1
ATOM 1305 N N . GLN A 1 158 ? -0.839 8.353 7.515 1.00 85.94 158 GLN A N 1
ATOM 1306 C CA . GLN A 1 158 ? -2.086 9.112 7.494 1.00 85.94 158 GLN A CA 1
ATOM 1307 C C . GLN A 1 158 ? -3.251 8.311 8.041 1.00 85.94 158 GLN A C 1
ATOM 1309 O O . GLN A 1 158 ? -4.007 8.833 8.857 1.00 85.94 158 GLN A O 1
ATOM 1314 N N . VAL A 1 159 ? -3.342 7.037 7.663 1.00 88.56 159 VAL A N 1
ATOM 1315 C CA . VAL A 1 159 ? -4.308 6.105 8.246 1.00 88.56 159 VAL A CA 1
ATOM 1316 C C . VAL A 1 159 ? -4.086 5.983 9.754 1.00 88.56 159 VAL A C 1
ATOM 1318 O O . VAL A 1 159 ? -5.030 6.141 10.526 1.00 88.56 159 VAL A O 1
ATOM 1321 N N . ASN A 1 160 ? -2.837 5.801 10.190 1.00 87.56 160 ASN A N 1
ATOM 1322 C CA . ASN A 1 160 ? -2.481 5.709 11.608 1.00 87.56 160 ASN A CA 1
ATOM 1323 C C . ASN A 1 160 ? -2.872 6.982 12.386 1.00 87.56 160 ASN A C 1
ATOM 1325 O O . ASN A 1 160 ? -3.514 6.910 13.430 1.00 87.56 160 ASN A O 1
ATOM 1329 N N . ASN A 1 161 ? -2.525 8.161 11.866 1.00 84.81 161 ASN A N 1
ATOM 1330 C CA . ASN A 1 161 ? -2.831 9.445 12.500 1.00 84.81 161 ASN A CA 1
ATOM 1331 C C . ASN A 1 161 ? -4.338 9.706 12.569 1.00 84.81 161 ASN A C 1
ATOM 1333 O O . ASN A 1 161 ? -4.824 10.168 13.599 1.00 84.81 161 ASN A O 1
ATOM 1337 N N . PHE A 1 162 ? -5.074 9.384 11.502 1.00 83.88 162 PHE A N 1
ATOM 1338 C CA . PHE A 1 162 ? -6.530 9.487 11.480 1.00 83.88 162 PHE A CA 1
ATOM 1339 C C . PHE A 1 162 ? -7.163 8.609 12.565 1.00 83.88 162 PHE A C 1
ATOM 1341 O O . PHE A 1 162 ? -8.011 9.078 13.322 1.00 83.88 162 PHE A O 1
ATOM 1348 N N . LEU A 1 163 ? -6.725 7.354 12.688 1.00 84.12 163 LEU A N 1
ATOM 1349 C CA . LEU A 1 163 ? -7.246 6.428 13.695 1.00 84.12 163 LEU A CA 1
ATOM 1350 C C . LEU A 1 163 ? -6.902 6.882 15.118 1.00 84.12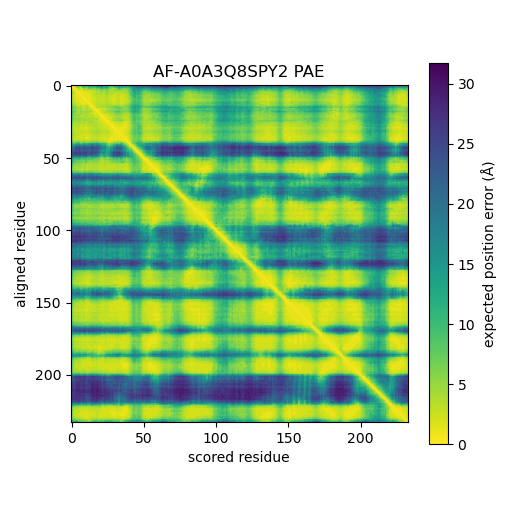 163 LEU A C 1
ATOM 1352 O O . LEU A 1 163 ? -7.781 6.866 15.973 1.00 84.12 163 LEU A O 1
ATOM 1356 N N . LYS A 1 164 ? -5.673 7.357 15.354 1.00 80.75 164 LYS A N 1
ATOM 1357 C CA . LYS A 1 164 ? -5.237 7.900 16.652 1.00 80.75 164 LYS A CA 1
ATOM 1358 C C . LYS A 1 164 ? -6.027 9.133 17.078 1.00 80.75 164 LYS A C 1
ATOM 1360 O O . LYS A 1 164 ? -6.421 9.239 18.232 1.00 80.75 164 LYS A O 1
ATOM 1365 N N . HIS A 1 165 ? -6.289 10.055 16.151 1.00 78.62 165 HIS A N 1
ATOM 1366 C CA . HIS A 1 165 ? -7.085 11.249 16.446 1.00 78.62 165 HIS A CA 1
ATOM 1367 C C . HIS A 1 165 ? -8.517 10.902 16.886 1.00 78.62 165 HIS A C 1
ATOM 1369 O O . HIS A 1 165 ? -9.129 11.649 17.641 1.00 78.62 165 HIS A O 1
ATOM 1375 N N . ASN A 1 166 ? -9.029 9.749 16.452 1.00 77.81 166 ASN A N 1
ATOM 1376 C CA . ASN A 1 166 ? -10.366 9.267 16.779 1.00 77.81 166 ASN A CA 1
ATOM 1377 C C . ASN A 1 166 ? -10.397 8.268 17.956 1.00 77.81 166 ASN A C 1
ATOM 1379 O O . ASN A 1 166 ? -11.439 7.673 18.213 1.00 77.81 166 ASN A O 1
ATOM 1383 N N . GLU A 1 167 ? -9.299 8.076 18.699 1.00 77.06 167 GLU A N 1
ATOM 1384 C CA . GLU A 1 167 ? -9.277 7.185 19.877 1.00 77.06 167 GLU A CA 1
ATOM 1385 C C . GLU A 1 167 ? -10.174 7.676 21.018 1.00 77.06 167 GLU A C 1
ATOM 1387 O O . GLU A 1 167 ? -10.749 6.862 21.737 1.00 77.06 167 GLU A O 1
ATOM 1392 N N . SER A 1 168 ? -10.334 8.992 21.165 1.00 65.12 168 SER A N 1
ATOM 1393 C CA . SER A 1 168 ? -11.110 9.610 22.245 1.00 65.12 168 SER A CA 1
ATOM 1394 C C . SER A 1 168 ? -12.591 9.815 21.922 1.00 65.12 168 SER A C 1
ATOM 1396 O O . SER A 1 168 ? -13.364 10.138 22.820 1.00 65.12 168 SER A O 1
ATOM 1398 N N . THR A 1 169 ? -13.016 9.642 20.666 1.00 62.66 169 THR A N 1
ATOM 1399 C CA . THR A 1 169 ? -14.349 10.082 20.214 1.00 62.66 169 THR A CA 1
ATOM 1400 C C . THR A 1 169 ? -15.453 9.032 20.377 1.00 62.66 169 THR A C 1
ATOM 1402 O O . THR A 1 169 ? -16.580 9.291 19.968 1.00 62.66 169 THR A O 1
ATOM 1405 N N . ASN A 1 170 ? -15.153 7.860 20.966 1.00 56.16 170 ASN A N 1
ATOM 1406 C CA . ASN A 1 170 ? -16.055 6.697 21.113 1.00 56.16 170 ASN A CA 1
ATOM 1407 C C . ASN A 1 170 ? -16.902 6.424 19.853 1.00 56.16 170 ASN A C 1
ATOM 1409 O O . ASN A 1 170 ? -18.072 6.046 19.909 1.00 56.16 170 ASN A O 1
ATOM 1413 N N . SER A 1 171 ? -16.307 6.706 18.697 1.00 63.62 171 SER A N 1
ATOM 1414 C CA . SER A 1 171 ? -17.013 6.789 17.435 1.00 63.62 171 SER A CA 1
ATOM 1415 C C . SER A 1 171 ? -17.011 5.426 16.754 1.00 63.62 171 SER A C 1
ATOM 1417 O O . SER A 1 171 ? -16.035 4.677 16.805 1.00 63.62 171 SER A O 1
ATOM 1419 N N . ASN A 1 172 ? -18.086 5.111 16.029 1.00 71.94 172 ASN A N 1
ATOM 1420 C CA . ASN A 1 172 ? -18.137 3.946 15.136 1.00 71.94 172 ASN 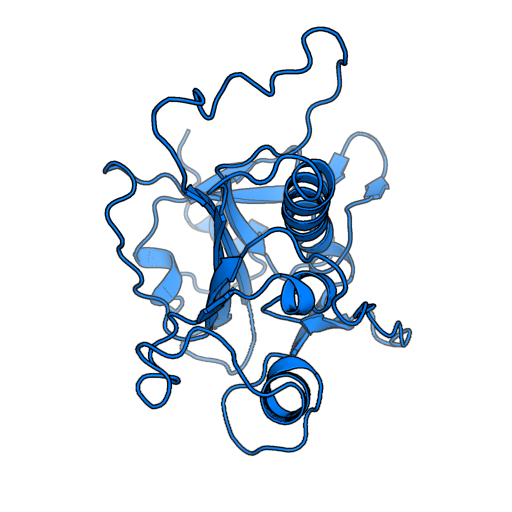A CA 1
ATOM 1421 C C . ASN A 1 172 ? -17.260 4.128 13.877 1.00 71.94 172 ASN A C 1
ATOM 1423 O O . ASN A 1 172 ? -17.480 3.453 12.871 1.00 71.94 172 ASN A O 1
ATOM 1427 N N . ILE A 1 173 ? -16.286 5.045 13.915 1.00 78.62 173 ILE A N 1
ATOM 1428 C CA . ILE A 1 173 ? -15.381 5.354 12.815 1.00 78.62 173 ILE A CA 1
ATOM 1429 C C . ILE A 1 173 ? -14.412 4.192 12.616 1.00 78.62 173 ILE A C 1
ATOM 1431 O O . ILE A 1 173 ? -13.762 3.698 13.539 1.00 78.62 173 ILE A O 1
ATOM 1435 N N . GLN A 1 174 ? -14.306 3.772 11.366 1.00 84.81 174 GLN A N 1
ATOM 1436 C CA . GLN A 1 174 ? -13.403 2.741 10.895 1.00 84.81 174 GLN A CA 1
ATOM 1437 C C . GLN A 1 174 ? -12.722 3.229 9.620 1.00 84.81 174 GLN A C 1
ATOM 1439 O O . GLN A 1 174 ? -13.235 4.089 8.904 1.00 84.81 174 GLN A O 1
ATOM 1444 N N . VAL A 1 175 ? -11.580 2.643 9.296 1.00 87.50 175 VAL A N 1
ATOM 1445 C CA . VAL A 1 175 ? -10.978 2.761 7.968 1.00 87.50 175 VAL A CA 1
ATOM 1446 C C . VAL A 1 175 ? -10.982 1.381 7.349 1.00 87.50 175 VAL A C 1
ATOM 1448 O O . VAL A 1 175 ? -10.427 0.446 7.916 1.00 87.50 175 VAL A O 1
ATOM 1451 N N . TYR A 1 176 ? -11.612 1.240 6.192 1.00 87.75 176 TYR A N 1
ATOM 1452 C CA . TYR A 1 176 ? -11.363 0.084 5.352 1.00 87.75 176 TYR A CA 1
ATOM 1453 C C . TYR A 1 176 ? -10.067 0.340 4.588 1.00 87.75 176 TYR A C 1
ATOM 1455 O O . TYR A 1 176 ? -9.970 1.344 3.883 1.00 87.75 176 TYR A O 1
ATOM 1463 N N . TYR A 1 177 ? -9.082 -0.533 4.774 1.00 90.75 177 TYR A N 1
ATOM 1464 C CA . TYR A 1 177 ? -7.751 -0.422 4.195 1.00 90.75 177 TYR A CA 1
ATOM 1465 C C . TYR A 1 177 ? -7.396 -1.700 3.447 1.00 90.75 177 TYR A C 1
ATOM 1467 O O . TYR A 1 177 ? -7.607 -2.803 3.957 1.00 90.75 177 TYR A O 1
ATOM 1475 N N . GLU A 1 178 ? -6.814 -1.537 2.269 1.00 90.06 178 GLU A N 1
ATOM 1476 C CA . GLU A 1 178 ? -6.238 -2.606 1.477 1.00 90.06 178 GLU A CA 1
ATOM 1477 C C . GLU A 1 178 ? -4.807 -2.252 1.078 1.00 90.06 178 GLU A C 1
ATOM 1479 O O . GLU A 1 178 ? -4.515 -1.109 0.716 1.00 90.06 178 GLU A O 1
ATOM 1484 N N . ALA A 1 179 ? -3.934 -3.252 1.093 1.00 90.62 179 ALA A N 1
ATOM 1485 C CA . ALA A 1 179 ? -2.595 -3.160 0.541 1.00 90.62 179 ALA A CA 1
ATOM 1486 C C . ALA A 1 179 ? -2.265 -4.438 -0.224 1.00 90.62 179 ALA A C 1
ATOM 1488 O O . ALA A 1 179 ? -2.469 -5.532 0.292 1.00 90.62 179 ALA A O 1
ATOM 1489 N N . GLU A 1 180 ? -1.763 -4.312 -1.442 1.00 88.50 180 GLU A N 1
ATOM 1490 C CA . GLU A 1 180 ? -1.504 -5.438 -2.336 1.00 88.50 180 GLU A CA 1
ATOM 1491 C C . GLU A 1 180 ? -0.151 -5.269 -3.017 1.00 88.50 180 GLU A C 1
ATOM 1493 O O . GLU A 1 180 ? 0.154 -4.197 -3.543 1.00 88.50 180 GLU A O 1
ATOM 1498 N N . ALA A 1 181 ? 0.650 -6.332 -3.002 1.00 88.81 181 ALA A N 1
ATOM 1499 C CA . ALA A 1 181 ? 1.848 -6.415 -3.816 1.00 88.81 181 ALA A CA 1
ATOM 1500 C C . ALA A 1 181 ? 1.454 -6.795 -5.249 1.00 88.81 181 ALA A C 1
ATOM 1502 O O . ALA A 1 181 ? 0.686 -7.733 -5.483 1.00 88.81 181 ALA A O 1
ATOM 1503 N N . ILE A 1 182 ? 1.980 -6.039 -6.204 1.00 88.25 182 ILE A N 1
ATOM 1504 C CA . ILE A 1 182 ? 1.776 -6.268 -7.631 1.00 88.25 182 ILE A CA 1
ATOM 1505 C C . ILE A 1 182 ? 3.020 -6.952 -8.179 1.00 88.25 182 ILE A C 1
ATOM 1507 O O . ILE A 1 182 ? 4.124 -6.426 -8.028 1.00 88.25 182 ILE A O 1
ATOM 1511 N N . TYR A 1 183 ? 2.831 -8.100 -8.814 1.00 86.19 183 TYR A N 1
ATOM 1512 C CA . TYR A 1 183 ? 3.900 -8.916 -9.368 1.00 86.19 183 TYR A CA 1
ATOM 1513 C C . TYR A 1 183 ? 3.945 -8.801 -10.883 1.00 86.19 183 TYR A C 1
ATOM 1515 O O . TYR A 1 183 ? 2.956 -8.462 -11.537 1.00 86.19 183 TYR A O 1
ATOM 1523 N N . ASN A 1 184 ? 5.117 -9.102 -11.425 1.00 82.00 184 ASN A N 1
ATOM 1524 C CA . ASN A 1 184 ? 5.232 -9.468 -12.822 1.00 82.00 184 ASN A CA 1
ATOM 1525 C C . ASN A 1 184 ? 4.694 -10.895 -12.997 1.00 82.00 184 ASN A C 1
ATOM 1527 O O . ASN A 1 184 ? 5.104 -11.793 -12.273 1.00 82.00 184 ASN A O 1
ATOM 1531 N N . ASP A 1 185 ? 3.809 -11.136 -13.960 1.00 77.56 185 ASP A N 1
ATOM 1532 C CA . ASP A 1 185 ? 3.295 -12.481 -14.245 1.00 77.56 185 ASP A CA 1
ATOM 1533 C C . ASP A 1 185 ? 4.440 -13.438 -14.659 1.00 77.56 185 ASP A C 1
ATOM 1535 O O . ASP A 1 185 ? 4.324 -14.653 -14.498 1.00 77.56 185 ASP A O 1
ATOM 1539 N N . SER A 1 186 ? 5.548 -12.899 -15.191 1.00 70.12 186 SER A N 1
ATOM 1540 C CA . SER A 1 186 ? 6.712 -13.663 -15.662 1.00 70.12 186 SER A CA 1
ATOM 1541 C C . SER A 1 186 ? 7.854 -13.795 -14.643 1.00 70.12 186 SER A C 1
ATOM 1543 O O . SER A 1 186 ? 8.750 -14.616 -14.846 1.00 70.12 186 SER A O 1
ATOM 1545 N N . GLU A 1 187 ? 7.831 -13.050 -13.532 1.00 64.06 187 GLU A N 1
ATOM 1546 C CA . GLU A 1 187 ? 8.908 -13.030 -12.534 1.00 64.06 187 GLU A CA 1
ATOM 1547 C C . GLU A 1 187 ? 8.368 -13.012 -11.099 1.00 64.06 187 GLU A C 1
ATOM 1549 O O . GLU A 1 187 ? 7.313 -12.469 -10.805 1.00 64.06 187 GLU A O 1
ATOM 1554 N N . ILE A 1 188 ? 9.156 -13.486 -10.131 1.00 68.50 188 ILE A N 1
ATOM 1555 C CA . ILE A 1 188 ? 8.809 -13.383 -8.695 1.00 68.50 188 ILE A CA 1
ATOM 1556 C C . ILE A 1 188 ? 9.125 -11.963 -8.151 1.00 68.50 188 ILE A C 1
ATOM 1558 O O . ILE A 1 188 ? 9.275 -11.745 -6.947 1.00 68.50 188 ILE A O 1
ATOM 1562 N N . SER A 1 189 ? 9.277 -10.971 -9.033 1.00 76.94 189 SER A N 1
ATOM 1563 C CA . SER A 1 189 ? 9.631 -9.597 -8.683 1.00 76.94 189 SER A CA 1
ATOM 1564 C C . SER A 1 189 ? 8.374 -8.765 -8.393 1.00 76.94 189 SER A C 1
ATOM 1566 O O . SER A 1 189 ? 7.377 -8.808 -9.115 1.00 76.94 189 SER A O 1
ATOM 1568 N N . VAL A 1 190 ? 8.404 -8.011 -7.287 1.00 86.12 190 VAL A N 1
ATOM 1569 C CA . VAL A 1 190 ? 7.332 -7.068 -6.938 1.00 86.12 190 VAL A CA 1
ATOM 1570 C C . VAL A 1 190 ? 7.589 -5.750 -7.655 1.00 86.12 190 VAL A C 1
ATOM 1572 O O . VAL A 1 190 ? 8.586 -5.078 -7.388 1.00 86.12 190 VAL A O 1
ATOM 1575 N N . ILE A 1 191 ? 6.653 -5.364 -8.515 1.00 90.38 191 ILE A N 1
ATOM 1576 C CA . ILE A 1 191 ? 6.690 -4.147 -9.334 1.00 90.38 191 ILE A CA 1
ATOM 1577 C C . ILE A 1 191 ? 6.232 -2.929 -8.531 1.00 90.38 191 ILE A C 1
ATOM 1579 O O . ILE A 1 191 ? 6.587 -1.795 -8.839 1.00 90.38 191 ILE A O 1
ATOM 1583 N N . GLY A 1 192 ? 5.440 -3.128 -7.480 1.00 92.38 192 GLY A N 1
ATOM 1584 C CA . GLY A 1 192 ? 4.958 -2.035 -6.646 1.00 92.38 192 GLY A CA 1
ATOM 1585 C C . GLY A 1 192 ? 3.898 -2.457 -5.649 1.00 92.38 192 GLY A C 1
ATOM 1586 O O . GLY A 1 192 ? 3.513 -3.626 -5.575 1.00 92.38 192 GLY A O 1
ATOM 1587 N N . THR A 1 193 ? 3.401 -1.471 -4.908 1.00 93.50 193 THR A N 1
ATOM 1588 C CA . THR A 1 193 ? 2.326 -1.661 -3.934 1.00 93.50 193 THR A CA 1
ATOM 1589 C C . THR A 1 193 ? 1.103 -0.860 -4.345 1.00 93.50 193 THR A C 1
ATOM 1591 O O . THR A 1 193 ? 1.169 0.362 -4.495 1.00 93.50 193 THR A O 1
ATOM 1594 N N . ARG A 1 194 ? -0.044 -1.525 -4.463 1.00 92.81 194 ARG A N 1
ATOM 1595 C CA . ARG A 1 194 ? -1.345 -0.862 -4.529 1.00 92.81 194 ARG A CA 1
ATOM 1596 C C . ARG A 1 194 ? -1.862 -0.635 -3.115 1.00 92.81 194 ARG A C 1
ATOM 1598 O O . ARG A 1 194 ? -1.920 -1.572 -2.324 1.00 92.81 194 ARG A O 1
ATOM 1605 N N . LEU A 1 195 ? -2.275 0.591 -2.815 1.00 92.44 195 LEU A N 1
ATOM 1606 C CA . LEU A 1 195 ? -2.892 0.959 -1.547 1.00 92.44 195 LEU A CA 1
ATOM 1607 C C . LEU A 1 195 ? -4.269 1.564 -1.783 1.00 92.44 195 LEU A C 1
ATOM 1609 O O . LEU A 1 195 ? -4.450 2.421 -2.651 1.00 92.44 195 LEU A O 1
ATOM 1613 N N . TYR A 1 196 ? -5.219 1.176 -0.946 1.00 89.38 196 TYR A N 1
ATOM 1614 C CA . TYR A 1 196 ? -6.557 1.742 -0.931 1.00 89.38 196 TYR A CA 1
ATOM 1615 C C . TYR A 1 196 ? -7.005 1.980 0.501 1.00 89.38 196 TYR A C 1
ATOM 1617 O O . TYR A 1 196 ? -6.862 1.109 1.357 1.00 89.38 196 TYR A O 1
ATOM 1625 N N . ALA A 1 197 ? -7.584 3.145 0.766 1.00 89.12 197 ALA A N 1
ATOM 1626 C CA . ALA A 1 197 ? -8.281 3.377 2.018 1.00 89.12 197 ALA A CA 1
ATOM 1627 C C . ALA A 1 197 ? -9.510 4.248 1.831 1.00 89.12 197 ALA A C 1
ATOM 1629 O O . ALA A 1 197 ? -9.496 5.224 1.082 1.00 89.12 197 ALA A O 1
ATOM 1630 N N . ARG A 1 198 ? -10.544 3.944 2.612 1.00 86.12 198 ARG A N 1
ATOM 1631 C CA . ARG A 1 198 ? -11.713 4.802 2.796 1.00 86.12 198 ARG A CA 1
ATOM 1632 C C . ARG A 1 198 ? -12.203 4.747 4.232 1.00 86.12 198 ARG A C 1
ATOM 1634 O O . ARG A 1 198 ? -12.106 3.714 4.894 1.00 86.12 198 ARG A O 1
ATOM 1641 N N . VAL A 1 199 ? -12.767 5.850 4.700 1.00 82.19 199 VAL A N 1
ATOM 1642 C CA . VAL A 1 199 ? -13.444 5.877 5.997 1.00 82.19 199 VAL A CA 1
ATOM 1643 C C . VAL A 1 199 ? -14.791 5.154 5.875 1.00 82.19 199 VAL A C 1
ATOM 1645 O O . VAL A 1 199 ? -15.474 5.244 4.854 1.00 82.19 199 VAL A O 1
ATOM 1648 N N . VAL A 1 200 ? -15.150 4.400 6.908 1.00 78.56 200 VAL A N 1
ATOM 1649 C CA . VAL A 1 200 ? -16.397 3.644 7.046 1.00 78.56 200 VAL A CA 1
ATOM 1650 C C . VAL A 1 200 ? -16.940 3.921 8.447 1.00 78.56 200 VAL A C 1
ATOM 1652 O O . VAL A 1 200 ? -16.236 3.685 9.421 1.00 78.56 200 VAL A O 1
ATOM 1655 N N . GLY A 1 201 ? -18.153 4.448 8.584 1.00 68.75 201 GLY A N 1
ATOM 1656 C CA . GLY A 1 201 ? -18.693 4.862 9.884 1.00 68.75 201 GLY A CA 1
ATOM 1657 C C . GLY A 1 201 ? -19.960 5.700 9.744 1.00 68.75 201 GLY A C 1
ATOM 1658 O O . GLY A 1 201 ? -20.380 5.961 8.621 1.00 68.75 201 GLY A O 1
ATOM 1659 N N . ASP A 1 202 ? -20.560 6.071 10.880 1.00 53.72 202 ASP A N 1
ATOM 1660 C CA . ASP A 1 202 ? -21.892 6.691 10.978 1.00 53.72 202 ASP A CA 1
ATOM 1661 C C . ASP A 1 202 ? -22.067 7.862 9.992 1.00 53.72 202 ASP A C 1
ATOM 1663 O O . ASP A 1 202 ? -21.347 8.861 10.061 1.00 53.72 202 ASP A O 1
ATOM 1667 N N . GLU A 1 203 ? -23.038 7.726 9.082 1.00 50.59 203 GLU A N 1
ATOM 1668 C CA . GLU A 1 203 ? -23.372 8.675 8.006 1.00 50.59 203 GLU A CA 1
ATOM 1669 C C . GLU A 1 203 ? -23.677 10.090 8.533 1.00 50.59 203 GLU A C 1
ATOM 1671 O O . GLU A 1 203 ? -23.627 11.070 7.789 1.00 50.59 203 GLU A O 1
ATOM 1676 N N . LYS A 1 204 ? -23.945 10.203 9.841 1.00 48.22 204 LYS A N 1
ATOM 1677 C CA . LYS A 1 204 ? -24.193 11.451 10.571 1.00 48.22 204 LYS A CA 1
ATOM 1678 C C . LYS A 1 204 ? -22.951 12.314 10.786 1.00 48.22 204 LYS A C 1
ATOM 1680 O O . LYS A 1 204 ? -23.087 13.520 10.988 1.00 48.22 204 LYS A O 1
ATOM 1685 N N . HIS A 1 205 ? -21.750 11.738 10.736 1.00 48.94 205 HIS A N 1
ATOM 1686 C CA . HIS A 1 205 ? -20.514 12.512 10.700 1.00 48.94 205 HIS A CA 1
ATOM 1687 C C . HIS A 1 205 ? -20.080 12.643 9.242 1.00 48.94 205 HIS A C 1
ATOM 1689 O O . HIS A 1 205 ? -19.504 11.697 8.705 1.00 48.94 205 HIS A O 1
ATOM 1695 N N . PRO A 1 206 ? -20.340 13.785 8.572 1.00 44.41 206 PRO A N 1
ATOM 1696 C CA . PRO A 1 206 ? -19.932 13.962 7.189 1.00 44.41 206 PRO A CA 1
ATOM 1697 C C . PRO A 1 206 ? -18.421 13.755 7.094 1.00 44.41 206 PRO A C 1
ATOM 1699 O O . PRO A 1 206 ? -17.627 14.573 7.565 1.00 44.41 206 PRO A O 1
ATOM 1702 N N . LEU A 1 207 ? -18.059 12.641 6.458 1.00 49.00 207 LEU A N 1
ATOM 1703 C CA . LEU A 1 207 ? -16.717 12.074 6.294 1.00 49.00 207 LEU A CA 1
ATOM 1704 C C . LEU A 1 207 ? -15.717 13.044 5.628 1.00 49.00 207 LEU A C 1
ATOM 1706 O O . LEU A 1 207 ? -14.524 12.770 5.587 1.00 49.00 207 LEU A O 1
ATOM 1710 N N . ASN A 1 208 ? -16.206 14.201 5.168 1.00 40.50 208 ASN A N 1
ATOM 1711 C CA . ASN A 1 208 ? -15.477 15.259 4.475 1.00 40.50 208 ASN A CA 1
ATOM 1712 C C . ASN A 1 208 ? -15.315 16.556 5.298 1.00 40.50 208 ASN A C 1
ATOM 1714 O O . ASN A 1 208 ? -14.871 17.558 4.745 1.00 40.50 208 ASN A O 1
ATOM 1718 N N . LYS A 1 209 ? -15.701 16.600 6.587 1.00 38.12 209 LYS A N 1
ATOM 1719 C CA . LYS A 1 209 ? -15.567 17.812 7.432 1.00 38.12 209 LYS A CA 1
ATOM 1720 C C . LYS A 1 209 ? -14.345 17.846 8.346 1.00 38.12 209 LYS A C 1
ATOM 1722 O O . LYS A 1 209 ? -14.139 18.857 9.009 1.00 38.12 209 LYS A O 1
ATOM 1727 N N . ILE A 1 210 ? -13.469 16.839 8.319 1.00 42.53 210 ILE A N 1
ATOM 1728 C CA . ILE A 1 210 ? -12.102 17.017 8.842 1.00 42.53 210 ILE A CA 1
ATOM 1729 C C . ILE A 1 210 ? -11.271 17.697 7.744 1.00 42.53 210 ILE A C 1
ATOM 1731 O O . ILE A 1 210 ? -10.314 17.145 7.211 1.00 42.53 210 ILE A O 1
ATOM 1735 N N . VAL A 1 211 ? -11.724 18.872 7.312 1.00 37.56 211 VAL A N 1
ATOM 1736 C CA . VAL A 1 211 ? -10.950 19.814 6.511 1.00 37.56 211 VAL A CA 1
ATOM 1737 C C . VAL A 1 211 ? -10.520 20.870 7.506 1.00 37.56 211 VAL A C 1
ATOM 1739 O O . VAL A 1 211 ? -11.301 21.741 7.886 1.00 37.56 211 VAL A O 1
ATOM 1742 N N . ASP A 1 212 ? -9.288 20.739 7.984 1.00 35.97 212 ASP A N 1
ATOM 1743 C CA . ASP A 1 212 ? -8.646 21.791 8.756 1.00 35.97 212 ASP A CA 1
ATOM 1744 C C . ASP A 1 212 ? -8.465 22.991 7.814 1.00 35.97 212 ASP A C 1
ATOM 1746 O O . ASP A 1 212 ? -7.599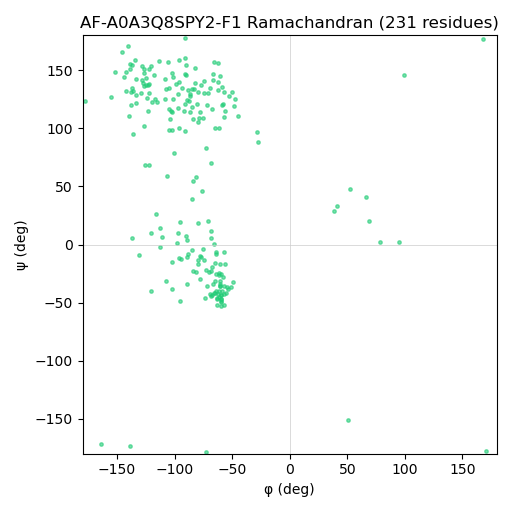 23.013 6.937 1.00 35.97 212 ASP A O 1
ATOM 1750 N N . SER A 1 213 ? -9.365 23.963 7.940 1.00 33.72 213 SER A N 1
ATOM 1751 C CA . SER A 1 213 ? -9.568 25.095 7.032 1.00 33.72 213 SER A CA 1
ATOM 1752 C C . SER A 1 213 ? -8.421 26.113 7.030 1.00 33.72 213 SER A C 1
ATOM 1754 O O . SER A 1 213 ? -8.571 27.205 6.483 1.00 33.72 213 SER A O 1
ATOM 1756 N N . LYS A 1 214 ? -7.263 25.793 7.629 1.00 37.28 214 LYS A N 1
ATOM 1757 C CA . LYS A 1 214 ? -6.182 26.766 7.853 1.00 37.28 214 LYS A CA 1
ATOM 1758 C C . LYS A 1 214 ? -4.746 26.312 7.570 1.00 37.28 214 LYS A C 1
ATOM 1760 O O . LYS A 1 214 ? -3.843 27.114 7.801 1.00 37.28 214 LYS A O 1
ATOM 1765 N N . LYS A 1 215 ? -4.463 25.120 7.026 1.00 38.12 215 LYS A N 1
ATOM 1766 C CA . LYS A 1 215 ? -3.065 24.751 6.694 1.00 38.12 215 LYS A CA 1
ATOM 1767 C C . LYS A 1 215 ? -2.872 24.289 5.252 1.00 38.12 215 LYS A C 1
ATOM 1769 O O . LYS A 1 215 ? -3.112 23.141 4.896 1.00 38.12 215 LYS A O 1
ATOM 1774 N N . LYS A 1 216 ? -2.332 25.213 4.447 1.00 39.91 216 LYS A N 1
ATOM 1775 C CA . LYS A 1 216 ? -1.540 24.935 3.242 1.00 39.91 216 LYS A CA 1
ATOM 1776 C C . LYS A 1 216 ? -0.525 23.828 3.548 1.00 39.91 216 LYS A C 1
ATOM 1778 O O . LYS A 1 216 ? 0.405 24.059 4.308 1.00 39.91 216 LYS A O 1
ATOM 1783 N N . GLU A 1 217 ? -0.714 22.650 2.965 1.00 35.91 217 GLU A N 1
ATOM 1784 C CA . GLU A 1 217 ? 0.327 21.815 2.352 1.00 35.91 217 GLU A CA 1
ATOM 1785 C C . GLU A 1 217 ? -0.334 20.567 1.758 1.00 35.91 217 GLU A C 1
ATOM 1787 O O . GLU A 1 217 ? -1.022 19.815 2.444 1.00 35.91 217 GLU A O 1
ATOM 1792 N N . ALA A 1 218 ? -0.119 20.369 0.462 1.00 38.88 218 ALA A N 1
ATOM 1793 C CA . ALA A 1 218 ? -0.661 19.287 -0.343 1.00 38.88 218 ALA A CA 1
ATOM 1794 C C . ALA A 1 218 ? -0.180 17.913 0.171 1.00 38.88 218 ALA A C 1
ATOM 1796 O O . ALA A 1 218 ? 0.957 17.517 -0.081 1.00 38.88 218 ALA A O 1
ATOM 1797 N N . LYS A 1 219 ? -1.028 17.215 0.936 1.00 47.25 219 LYS A N 1
ATOM 1798 C CA . LYS A 1 219 ? -0.721 15.977 1.672 1.00 47.25 219 LYS A CA 1
ATOM 1799 C C . LYS A 1 219 ? -1.846 14.960 1.434 1.00 47.25 219 LYS A C 1
ATOM 1801 O O . LYS A 1 219 ? -2.996 15.389 1.366 1.00 47.25 219 LYS A O 1
ATOM 1806 N N . PRO A 1 220 ? -1.559 13.649 1.308 1.00 50.69 220 PRO A N 1
ATOM 1807 C CA . PRO A 1 220 ? -2.618 12.691 1.004 1.00 50.69 220 PRO A CA 1
ATOM 1808 C C . PRO A 1 220 ? -3.718 12.653 2.089 1.00 50.69 220 PRO A C 1
ATOM 1810 O O . PRO A 1 220 ? -3.475 12.902 3.270 1.00 50.69 220 PRO A O 1
ATOM 1813 N N . TYR A 1 221 ? -4.954 12.449 1.649 1.00 72.12 221 TYR A N 1
ATOM 1814 C CA . TYR A 1 221 ? -6.187 12.503 2.437 1.00 72.12 221 TYR A CA 1
ATOM 1815 C C . TYR A 1 221 ? -6.881 11.142 2.297 1.00 72.12 221 TYR A C 1
ATOM 1817 O O . TYR A 1 221 ? -6.695 10.477 1.280 1.00 72.12 221 TYR A O 1
ATOM 1825 N N . ILE A 1 222 ? -7.653 10.699 3.293 1.00 71.94 222 ILE A N 1
ATOM 1826 C CA . ILE A 1 222 ? -8.509 9.510 3.143 1.00 71.94 222 ILE A CA 1
ATOM 1827 C C . ILE A 1 222 ? -9.861 10.008 2.605 1.00 71.94 222 ILE A C 1
ATOM 1829 O O . ILE A 1 222 ? -10.458 10.859 3.258 1.00 71.94 222 ILE A O 1
ATOM 1833 N N . PRO A 1 223 ? -10.374 9.510 1.465 1.00 81.69 223 PRO A N 1
ATOM 1834 C CA . PRO A 1 223 ? -9.965 8.279 0.798 1.00 81.69 223 PRO A CA 1
ATOM 1835 C C . PRO A 1 223 ? -8.835 8.445 -0.228 1.00 81.69 223 PRO A C 1
ATOM 1837 O O . PRO A 1 223 ? -8.683 9.496 -0.848 1.00 81.69 223 PRO A O 1
ATOM 1840 N N . PHE A 1 224 ? -8.094 7.360 -0.461 1.00 85.19 224 PHE A N 1
ATOM 1841 C CA . PHE A 1 224 ? -7.099 7.261 -1.530 1.00 85.19 224 PHE A CA 1
ATOM 1842 C C . PHE A 1 224 ? -7.146 5.894 -2.220 1.00 85.19 224 PHE A C 1
ATOM 1844 O O . PHE A 1 224 ? -7.472 4.887 -1.592 1.00 85.19 224 PHE A O 1
ATOM 1851 N N . HIS A 1 225 ? -6.771 5.870 -3.501 1.00 88.19 225 HIS A N 1
ATOM 1852 C CA . HIS A 1 225 ? -6.470 4.657 -4.258 1.00 88.19 225 HIS A CA 1
ATOM 1853 C C . HIS A 1 225 ? -5.251 4.925 -5.145 1.00 88.19 225 HIS A C 1
ATOM 1855 O O . HIS A 1 225 ? -5.307 5.739 -6.072 1.00 88.19 225 HIS A O 1
ATOM 1861 N N . VAL A 1 226 ? -4.126 4.300 -4.814 1.00 90.62 226 VAL A N 1
ATOM 1862 C CA . VAL A 1 226 ? -2.831 4.586 -5.437 1.00 90.62 226 VAL A CA 1
ATOM 1863 C C . VAL A 1 226 ? -2.065 3.309 -5.737 1.00 90.62 226 VAL A C 1
ATOM 1865 O O . VAL A 1 226 ? -2.234 2.297 -5.064 1.00 90.62 226 VAL A O 1
ATOM 1868 N N . PHE A 1 227 ? -1.187 3.387 -6.727 1.00 92.62 227 PHE A N 1
ATOM 1869 C CA . PHE A 1 227 ? -0.153 2.406 -6.998 1.00 92.62 227 PHE A CA 1
ATOM 1870 C C . PHE A 1 227 ? 1.217 3.085 -6.910 1.00 92.62 227 PHE A C 1
ATOM 1872 O O . PHE A 1 227 ? 1.480 4.088 -7.578 1.00 92.62 227 PHE A O 1
ATOM 1879 N N . ILE A 1 228 ? 2.066 2.554 -6.036 1.00 93.75 228 ILE A N 1
ATOM 1880 C CA . ILE A 1 228 ? 3.406 3.057 -5.743 1.00 93.75 228 ILE A CA 1
ATOM 1881 C C . ILE A 1 228 ? 4.399 2.125 -6.443 1.00 93.75 228 ILE A C 1
ATOM 1883 O O . ILE A 1 228 ? 4.539 0.981 -6.000 1.00 93.75 228 ILE A O 1
ATOM 1887 N N . PRO A 1 229 ? 5.062 2.574 -7.523 1.00 93.69 229 PRO A N 1
ATOM 1888 C CA . PRO A 1 229 ? 6.028 1.748 -8.235 1.00 93.69 229 PRO A CA 1
ATOM 1889 C C . PRO A 1 229 ? 7.254 1.473 -7.356 1.00 93.69 229 PRO A C 1
ATOM 1891 O O . PRO A 1 229 ? 7.714 2.343 -6.613 1.00 93.69 229 PRO A O 1
ATOM 1894 N N . ASN A 1 230 ? 7.787 0.257 -7.438 1.00 92.25 230 ASN A N 1
ATOM 1895 C CA . ASN A 1 230 ? 8.948 -0.218 -6.688 1.00 92.25 230 ASN A CA 1
ATOM 1896 C C . ASN A 1 230 ? 10.259 0.173 -7.385 1.00 92.25 230 ASN A C 1
ATOM 1898 O O . ASN A 1 230 ? 11.089 -0.675 -7.700 1.00 92.25 230 ASN A O 1
ATOM 1902 N N . VAL A 1 231 ? 10.420 1.466 -7.652 1.00 88.94 231 VAL A N 1
ATOM 1903 C CA . VAL A 1 231 ? 11.565 2.031 -8.376 1.00 88.94 231 VAL A CA 1
ATOM 1904 C C . VAL A 1 231 ? 12.404 2.915 -7.462 1.00 88.94 231 VAL A C 1
ATOM 1906 O O . VAL A 1 231 ? 11.928 3.396 -6.429 1.00 88.94 231 VAL A O 1
ATOM 1909 N N . GLU A 1 232 ? 13.661 3.114 -7.835 1.00 82.38 232 GLU A N 1
ATOM 1910 C CA . GLU A 1 232 ? 14.584 4.065 -7.220 1.00 82.38 232 GLU A CA 1
ATOM 1911 C C . GLU A 1 232 ? 15.090 4.982 -8.342 1.00 82.38 232 GLU A C 1
ATOM 1913 O O . GLU A 1 232 ? 15.538 4.482 -9.372 1.00 82.38 232 GLU A O 1
ATOM 1918 N N . GLU A 1 233 ? 14.951 6.301 -8.172 1.00 70.06 233 GLU A N 1
ATOM 1919 C CA . GLU A 1 233 ? 15.414 7.323 -9.131 1.00 70.06 233 GLU A CA 1
ATOM 1920 C C . GLU A 1 233 ? 16.641 8.092 -8.627 1.00 70.06 233 GLU A C 1
ATOM 1922 O O . GLU A 1 233 ? 16.668 8.476 -7.429 1.00 70.06 233 GLU A O 1
#

Sequence (233 aa):
MSLSEAEVKEKMGIDTFSQISQLKKYHLSYNEKYRLFLIKENSHWKNNSRIENGFAAYLKPAIGRNKYKKQRKPSKDGYQQGHIFGVELIQHISKLKTPEFENFKGKDKLPNNFLENRLVKTYNAGFKNIFRQTEQANGYGKKKSSKEYIGQAKFEQQVNNFLKHNESTNSNIQVYYEAEAIYNDSEISVIGTRLYARVVGDEKHPLNKIVDSKKKEAKPYIPFHVFIPNVEE